Protein AF-A0AB39VFA0-F1 (afdb_monomer_lite)

Structure (mmCIF, N/CA/C/O backbone):
data_AF-A0AB39VFA0-F1
#
_entry.id   AF-A0AB39VFA0-F1
#
loop_
_atom_site.group_PDB
_atom_site.id
_atom_site.type_symbol
_atom_site.label_atom_id
_atom_site.label_alt_id
_atom_site.label_comp_id
_atom_site.label_asym_id
_atom_site.label_entity_id
_atom_site.label_seq_id
_atom_site.pdbx_PDB_ins_code
_atom_site.Cartn_x
_atom_site.Cartn_y
_atom_site.Cartn_z
_atom_site.occupancy
_atom_site.B_iso_or_equiv
_atom_site.auth_seq_id
_atom_site.auth_comp_id
_atom_site.auth_asym_id
_atom_site.auth_atom_id
_atom_site.pdbx_PDB_model_num
ATOM 1 N N . MET A 1 1 ? -11.353 32.844 -9.717 1.00 37.62 1 MET A N 1
ATOM 2 C CA . MET A 1 1 ? -10.241 32.129 -9.055 1.00 37.62 1 MET A CA 1
ATOM 3 C C . MET A 1 1 ? -10.794 31.431 -7.824 1.00 37.62 1 MET A C 1
ATOM 5 O O . MET A 1 1 ? -11.126 32.109 -6.863 1.00 37.62 1 MET A O 1
ATOM 9 N N . GLN A 1 2 ? -10.987 30.112 -7.877 1.00 32.25 2 GLN A N 1
ATOM 10 C CA . GLN A 1 2 ? -11.298 29.325 -6.681 1.00 32.25 2 GLN A CA 1
ATOM 11 C C . GLN A 1 2 ? -9.985 29.032 -5.958 1.00 32.25 2 GLN A C 1
ATOM 13 O O . GLN A 1 2 ? -9.064 28.464 -6.544 1.00 32.25 2 GLN A O 1
ATOM 18 N N . SER A 1 3 ? -9.886 29.475 -4.708 1.00 32.53 3 SER A N 1
ATOM 19 C CA . SER A 1 3 ? -8.773 29.157 -3.825 1.00 32.53 3 SER A CA 1
ATOM 20 C C . SER A 1 3 ? -8.831 27.673 -3.475 1.00 32.53 3 SER A C 1
ATOM 22 O O . SER A 1 3 ? -9.687 27.214 -2.720 1.00 32.53 3 SER A O 1
ATOM 24 N N . ILE A 1 4 ? -7.909 26.903 -4.047 1.00 29.84 4 ILE A N 1
ATOM 25 C CA . ILE A 1 4 ? -7.642 25.539 -3.602 1.00 29.84 4 ILE A CA 1
ATOM 26 C C . ILE A 1 4 ? -7.015 25.671 -2.212 1.00 29.84 4 ILE A C 1
ATOM 28 O O . ILE A 1 4 ? -5.896 26.165 -2.072 1.00 29.84 4 ILE A O 1
ATOM 32 N N . LYS A 1 5 ? -7.763 25.288 -1.173 1.00 30.77 5 LYS A N 1
ATOM 33 C CA . LYS A 1 5 ? -7.236 25.152 0.189 1.00 30.77 5 LYS A CA 1
ATOM 34 C C . LYS A 1 5 ? -6.108 24.115 0.140 1.00 30.77 5 LYS A C 1
ATOM 36 O O . LYS A 1 5 ? -6.376 22.939 -0.092 1.00 30.77 5 LYS A O 1
ATOM 41 N N . LYS A 1 6 ? -4.859 24.562 0.313 1.00 34.75 6 LYS A N 1
ATOM 42 C CA . LYS A 1 6 ? -3.715 23.676 0.559 1.00 34.75 6 LYS A CA 1
ATOM 43 C C . LYS A 1 6 ? -4.025 22.849 1.807 1.00 34.75 6 LYS A C 1
ATOM 45 O O . LYS A 1 6 ? -4.383 23.407 2.840 1.00 34.75 6 LYS A O 1
ATOM 50 N N . ILE A 1 7 ? -3.944 21.533 1.665 1.00 37.97 7 ILE A N 1
ATOM 51 C CA . ILE A 1 7 ? -3.974 20.586 2.777 1.00 37.97 7 ILE A CA 1
ATOM 52 C C . ILE A 1 7 ? -2.613 20.717 3.475 1.00 37.97 7 ILE A C 1
ATOM 54 O O . ILE A 1 7 ? -1.581 20.678 2.804 1.00 37.97 7 ILE A O 1
ATOM 58 N N . ASP A 1 8 ? -2.616 20.973 4.785 1.00 37.78 8 ASP A N 1
ATOM 59 C CA . ASP A 1 8 ? -1.400 21.019 5.606 1.00 37.78 8 ASP A CA 1
ATOM 60 C C . ASP A 1 8 ? -0.770 19.622 5.643 1.00 37.78 8 ASP A C 1
ATOM 62 O O . ASP A 1 8 ? -1.334 18.695 6.224 1.00 37.78 8 ASP A O 1
ATOM 66 N N . ASN A 1 9 ? 0.386 19.469 4.993 1.00 41.69 9 ASN A N 1
ATOM 67 C CA . ASN A 1 9 ? 1.035 18.174 4.770 1.00 41.69 9 ASN A CA 1
ATOM 68 C C . ASN A 1 9 ? 2.109 17.803 5.813 1.00 41.69 9 ASN A C 1
ATOM 70 O O . ASN A 1 9 ? 2.639 16.701 5.728 1.00 41.69 9 ASN A O 1
ATOM 74 N N . ASN A 1 10 ? 2.408 18.650 6.808 1.00 40.94 10 ASN A N 1
ATOM 75 C CA . ASN A 1 10 ? 3.465 18.387 7.798 1.00 40.94 10 ASN A CA 1
ATOM 76 C C . ASN A 1 10 ? 2.914 18.390 9.231 1.00 40.94 10 ASN A C 1
ATOM 78 O O . ASN A 1 10 ? 2.643 19.442 9.807 1.00 40.94 10 ASN A O 1
ATOM 82 N N . TYR A 1 11 ? 2.750 17.196 9.810 1.00 48.12 11 TYR A N 1
ATOM 83 C CA . TYR A 1 11 ? 2.125 16.998 11.127 1.00 48.12 11 TYR A CA 1
ATOM 84 C C . TYR A 1 11 ? 3.122 16.697 12.273 1.00 48.12 11 TYR A C 1
ATOM 86 O O . TYR A 1 11 ? 2.705 16.754 13.432 1.00 48.12 11 TYR A O 1
ATOM 94 N N . ILE A 1 12 ? 4.418 16.429 12.006 1.00 45.16 12 ILE A N 1
ATOM 95 C CA . ILE A 1 12 ? 5.410 16.151 13.081 1.00 45.16 12 ILE A CA 1
ATOM 96 C C . ILE A 1 12 ? 5.714 17.389 13.925 1.00 45.16 12 ILE A C 1
ATOM 98 O O . ILE A 1 12 ? 5.770 17.292 15.145 1.00 45.16 12 ILE A O 1
ATOM 102 N N . GLU A 1 13 ? 5.834 18.576 13.322 1.00 44.62 13 GLU A N 1
ATOM 103 C CA . GLU A 1 13 ? 6.189 19.803 14.062 1.00 44.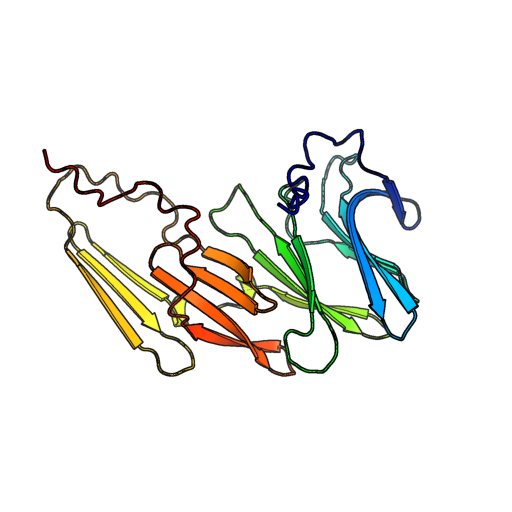62 13 GLU A CA 1
ATOM 104 C C . GLU A 1 13 ? 5.094 20.279 15.045 1.00 44.62 13 GLU A C 1
ATOM 106 O O . GLU A 1 13 ? 5.279 21.249 15.778 1.00 44.62 13 GLU A O 1
ATOM 111 N N . ASN A 1 14 ? 3.946 19.594 15.093 1.00 51.34 14 ASN A N 1
ATOM 112 C CA . ASN A 1 14 ? 2.799 19.932 15.931 1.00 51.34 14 ASN A CA 1
ATOM 113 C C . ASN A 1 14 ? 2.417 18.811 16.920 1.00 51.34 14 ASN A C 1
ATOM 115 O O . ASN A 1 14 ? 1.244 18.715 17.282 1.00 51.34 14 ASN A O 1
ATOM 119 N N . GLU A 1 15 ? 3.363 17.988 17.393 1.00 49.12 15 GLU A N 1
ATOM 120 C CA . GLU A 1 15 ? 3.126 16.918 18.391 1.00 49.12 15 GLU A CA 1
ATOM 121 C C . GLU A 1 15 ? 2.180 17.349 19.539 1.00 49.12 15 GLU A C 1
ATOM 123 O O . GLU A 1 15 ? 1.277 16.606 19.926 1.00 49.12 15 GLU A O 1
ATOM 128 N N . PHE A 1 16 ? 2.297 18.598 20.005 1.00 51.34 16 PHE A N 1
ATOM 129 C CA . PHE A 1 16 ? 1.496 19.173 21.094 1.00 51.34 16 PHE A CA 1
ATOM 130 C C . PHE A 1 16 ? 0.103 19.710 20.706 1.00 51.34 16 PHE A C 1
ATOM 132 O O . PHE A 1 16 ? -0.640 20.148 21.584 1.00 51.34 16 PHE A O 1
ATOM 139 N N . LYS A 1 17 ? -0.276 19.710 19.421 1.00 64.12 17 LYS A N 1
ATOM 140 C CA . LYS A 1 17 ? -1.583 20.208 18.934 1.00 64.12 17 LYS A CA 1
ATOM 141 C C . LYS A 1 17 ? -2.486 19.118 18.361 1.00 64.12 17 LYS A C 1
ATOM 143 O O . LYS A 1 17 ? -3.671 19.373 18.141 1.00 64.12 17 LYS A O 1
ATOM 148 N N . ASN A 1 18 ? -1.954 17.927 18.102 1.00 75.19 18 ASN A N 1
ATOM 149 C CA . ASN A 1 18 ? -2.736 16.860 17.491 1.00 75.19 18 ASN A CA 1
ATOM 150 C C . ASN A 1 18 ? -3.788 16.326 18.474 1.00 75.19 18 ASN A C 1
ATOM 152 O O . ASN A 1 18 ? -3.478 16.088 19.645 1.00 75.19 18 ASN A O 1
ATOM 156 N N . PRO A 1 19 ? -5.044 16.133 18.028 1.00 86.12 19 PRO A N 1
ATOM 157 C CA . PRO A 1 19 ? -6.084 15.615 18.895 1.00 86.12 19 PRO A CA 1
ATOM 158 C C . PRO A 1 19 ? -5.744 14.189 19.324 1.00 86.12 19 PRO A C 1
ATOM 160 O O . PRO A 1 19 ? -5.151 13.410 18.576 1.00 86.12 19 PRO A O 1
ATOM 163 N N . LYS A 1 20 ? -6.155 13.841 20.539 1.00 89.12 20 LYS A N 1
ATOM 164 C CA . LYS A 1 20 ? -5.923 12.522 21.116 1.00 89.12 20 LYS A CA 1
ATOM 165 C C . LYS A 1 20 ? -7.203 11.701 21.161 1.00 89.12 20 LYS A C 1
ATOM 167 O O . LYS A 1 20 ? -8.307 12.243 21.222 1.00 89.12 20 LYS A O 1
ATOM 172 N N . ILE A 1 21 ? -7.051 10.384 21.156 1.00 91.94 21 ILE A N 1
ATOM 173 C CA . ILE A 1 21 ? -8.150 9.432 21.303 1.00 91.94 21 ILE A CA 1
ATOM 174 C C . ILE A 1 21 ? -7.769 8.329 22.281 1.00 91.94 21 ILE A C 1
ATOM 176 O O . ILE A 1 21 ? -6.648 7.826 22.266 1.00 91.94 21 ILE A O 1
ATOM 180 N N . LYS A 1 22 ? -8.723 7.929 23.124 1.00 93.56 22 LYS A N 1
ATOM 181 C CA . LYS A 1 22 ? -8.588 6.733 23.956 1.00 93.56 22 LYS A CA 1
ATOM 182 C C . LYS A 1 22 ? -9.114 5.523 23.198 1.00 93.56 22 LYS A C 1
ATOM 184 O O . LYS A 1 22 ? -10.268 5.522 22.774 1.00 93.56 22 LYS A O 1
ATOM 189 N N . VAL A 1 23 ? -8.277 4.499 23.076 1.00 93.00 23 VAL A N 1
ATOM 190 C CA . VAL A 1 23 ? -8.655 3.175 22.575 1.00 93.00 23 VAL A CA 1
ATOM 191 C C . VAL A 1 23 ? -8.386 2.185 23.705 1.00 93.00 23 VAL A C 1
ATOM 193 O O . VAL A 1 23 ? -7.245 1.951 24.107 1.00 93.00 23 VAL A O 1
ATOM 196 N N . GLY A 1 24 ? -9.461 1.669 24.304 1.00 89.44 24 GLY A N 1
ATOM 197 C CA . GLY A 1 24 ? -9.377 0.923 25.558 1.00 89.44 24 GLY A CA 1
ATOM 198 C C . GLY A 1 24 ? -8.804 1.783 26.692 1.00 89.44 24 GLY A C 1
ATOM 199 O O . GLY A 1 24 ? -9.342 2.840 27.015 1.00 89.44 24 GLY A O 1
ATOM 200 N N . LYS A 1 25 ? -7.712 1.319 27.310 1.00 90.69 25 LYS A N 1
ATOM 201 C CA . LYS A 1 25 ? -7.038 2.016 28.423 1.00 90.69 25 LYS A CA 1
ATOM 202 C C . LYS A 1 25 ? -5.905 2.943 27.976 1.00 90.69 25 LYS A C 1
ATOM 204 O O . LYS A 1 25 ? -5.360 3.656 28.814 1.00 90.69 25 LYS A O 1
ATOM 209 N N . LYS A 1 26 ? -5.536 2.915 26.694 1.00 92.44 26 LYS A N 1
ATOM 210 C CA . LYS A 1 26 ? -4.387 3.648 26.163 1.00 92.44 26 LYS A CA 1
ATOM 211 C C . LYS A 1 26 ? -4.847 4.860 25.359 1.00 92.44 26 LYS A C 1
ATOM 213 O O . LYS A 1 26 ? -5.892 4.832 24.709 1.00 92.44 26 LYS A O 1
ATOM 218 N N . GLU A 1 27 ? -4.079 5.935 25.454 1.00 92.38 27 GLU A N 1
ATOM 219 C CA . GLU A 1 27 ? -4.285 7.161 24.692 1.00 92.38 27 GLU A CA 1
ATOM 220 C C . GLU A 1 27 ? -3.322 7.187 23.505 1.00 92.38 27 GLU A C 1
ATOM 222 O O . GLU A 1 27 ? -2.163 6.796 23.627 1.00 92.38 27 GLU A O 1
ATOM 227 N N . TYR A 1 28 ? -3.820 7.628 22.356 1.00 90.38 28 TYR A N 1
ATOM 228 C CA . TYR A 1 28 ? -3.070 7.716 21.114 1.00 90.38 28 TYR A CA 1
ATOM 229 C C . TYR A 1 28 ? -3.237 9.103 20.506 1.00 90.38 28 TYR A C 1
ATOM 231 O O . TYR A 1 28 ? -4.301 9.719 20.613 1.00 90.38 28 TYR A O 1
ATOM 239 N N . THR A 1 29 ? -2.207 9.562 19.808 1.00 88.38 29 THR A N 1
ATOM 240 C CA . THR A 1 29 ? -2.266 10.762 18.977 1.00 88.38 29 THR A CA 1
ATOM 241 C C . THR A 1 29 ? -2.914 10.415 17.642 1.00 88.38 29 THR A C 1
ATOM 243 O O . THR A 1 29 ? -2.516 9.451 16.988 1.00 88.38 29 THR A O 1
ATOM 246 N N . ILE A 1 30 ? -3.914 11.192 17.225 1.00 87.50 30 ILE A N 1
ATOM 247 C CA . ILE A 1 30 ? -4.530 11.056 15.905 1.00 87.50 30 ILE A CA 1
ATOM 248 C C . ILE A 1 30 ? -3.627 11.747 14.883 1.00 87.50 30 ILE A C 1
ATOM 250 O O . ILE A 1 30 ? -3.482 12.968 14.914 1.00 87.50 30 ILE A O 1
ATOM 254 N N . LEU A 1 31 ? -3.055 10.967 13.968 1.00 82.00 31 LEU A N 1
ATOM 255 C CA . LEU A 1 31 ? -2.273 11.476 12.841 1.00 82.00 31 LEU A CA 1
ATOM 256 C C . LEU A 1 31 ? -3.187 11.870 11.681 1.00 82.00 31 LEU A C 1
ATOM 258 O O . LEU A 1 31 ? -3.027 12.934 11.095 1.00 82.00 31 LEU A O 1
ATOM 262 N N . GLN A 1 32 ? -4.176 11.026 11.372 1.00 84.06 32 GLN A N 1
ATOM 263 C CA . GLN A 1 32 ? -5.190 11.297 10.353 1.00 84.06 32 GLN A CA 1
ATOM 264 C C . GLN A 1 32 ? -6.539 10.686 10.723 1.00 84.06 32 GLN A C 1
ATOM 266 O O . GLN A 1 32 ? -6.619 9.704 11.462 1.00 84.06 32 GLN A O 1
ATOM 271 N N . LYS A 1 33 ? -7.608 11.265 10.168 1.00 86.69 33 LYS A N 1
ATOM 272 C CA . LYS A 1 33 ? -8.987 10.793 10.306 1.00 86.69 33 LYS A CA 1
ATOM 273 C C . LYS A 1 33 ? -9.695 10.873 8.954 1.00 86.69 33 LYS A C 1
ATOM 275 O O . LYS A 1 33 ? -9.748 11.941 8.347 1.00 86.69 33 LYS A O 1
ATOM 280 N N . ARG A 1 34 ? -10.313 9.774 8.532 1.00 85.75 34 ARG A N 1
ATOM 281 C CA . ARG A 1 34 ? -11.212 9.700 7.375 1.00 85.75 34 ARG A CA 1
ATOM 282 C C . ARG A 1 34 ? -12.606 9.287 7.835 1.00 85.75 34 ARG A C 1
ATOM 284 O O . ARG A 1 34 ? -12.759 8.349 8.613 1.00 85.75 34 ARG A O 1
ATOM 291 N N . GLU A 1 35 ? -13.618 10.012 7.374 1.00 86.75 35 GLU A N 1
ATOM 292 C CA . GLU A 1 35 ? -15.019 9.599 7.490 1.00 86.75 35 GLU A CA 1
ATOM 293 C C . GLU A 1 35 ? -15.378 8.794 6.245 1.00 86.75 35 GLU A C 1
ATOM 295 O O . GLU A 1 35 ? -15.145 9.255 5.129 1.00 86.75 35 GLU A O 1
ATOM 300 N N . VAL A 1 36 ? -15.941 7.605 6.438 1.00 81.75 36 VAL A N 1
ATOM 301 C CA . VAL A 1 36 ? -16.413 6.754 5.347 1.00 81.75 36 VAL A CA 1
ATOM 302 C C . VAL A 1 36 ? -17.858 6.351 5.607 1.00 81.75 36 VAL A C 1
ATOM 304 O O . VAL A 1 36 ? -18.245 6.061 6.740 1.00 81.75 36 VAL A O 1
ATOM 307 N N . ASN A 1 37 ? -18.668 6.347 4.553 1.00 78.38 37 ASN A N 1
ATOM 308 C CA . ASN A 1 37 ? -20.047 5.879 4.622 1.00 78.38 37 ASN A CA 1
ATOM 309 C C . ASN A 1 37 ? -20.069 4.404 4.229 1.00 78.38 37 ASN A C 1
ATOM 311 O O . ASN A 1 37 ? -19.865 4.069 3.065 1.00 78.38 37 ASN A O 1
ATOM 315 N N . LEU A 1 38 ? -20.311 3.533 5.204 1.00 74.38 38 LEU A N 1
ATOM 316 C CA . LEU A 1 38 ? -20.416 2.090 5.009 1.00 74.38 38 LEU A CA 1
ATOM 317 C C . LEU A 1 38 ? -21.799 1.640 5.469 1.00 74.38 38 LEU A C 1
ATOM 319 O O . LEU A 1 38 ? -22.180 1.889 6.612 1.00 74.38 38 LEU A O 1
ATOM 323 N N . ASN A 1 39 ? -22.560 0.994 4.581 1.00 72.31 39 ASN A N 1
ATOM 324 C CA . ASN A 1 39 ? -23.919 0.510 4.859 1.00 72.31 39 ASN A CA 1
ATOM 325 C C . ASN A 1 39 ? -24.847 1.594 5.449 1.00 72.31 39 ASN A C 1
ATOM 327 O O . ASN A 1 39 ? -25.541 1.354 6.432 1.00 72.31 39 ASN A O 1
ATOM 331 N N . ASN A 1 40 ? -24.825 2.806 4.881 1.00 72.00 40 ASN A N 1
ATOM 332 C CA . ASN A 1 40 ? -25.570 3.985 5.358 1.00 72.00 40 ASN A CA 1
ATOM 333 C C . ASN A 1 40 ? -25.225 4.459 6.783 1.00 72.00 40 ASN A C 1
ATOM 335 O O . ASN A 1 40 ? -25.905 5.333 7.316 1.00 72.00 40 ASN A O 1
ATOM 339 N N . ASN A 1 41 ? -24.143 3.950 7.376 1.00 77.50 41 ASN A N 1
ATOM 340 C CA . ASN A 1 41 ? -23.629 4.390 8.665 1.00 77.50 41 ASN A CA 1
ATOM 341 C C . ASN A 1 41 ? -22.278 5.085 8.495 1.00 77.50 41 ASN A C 1
ATOM 343 O O . ASN A 1 41 ? -21.402 4.626 7.757 1.00 77.50 41 ASN A O 1
ATOM 347 N N . LYS A 1 42 ? -22.086 6.185 9.228 1.00 83.19 42 LYS A N 1
ATOM 348 C CA . LYS A 1 42 ? -20.786 6.851 9.309 1.00 83.19 42 LYS A CA 1
ATOM 349 C C . LYS A 1 42 ? -19.828 5.988 10.118 1.00 83.19 42 LYS A C 1
ATOM 351 O O . LYS A 1 42 ? -20.094 5.675 11.279 1.00 83.19 42 LYS A O 1
ATOM 356 N N . LYS A 1 43 ? -18.711 5.624 9.505 1.00 85.25 43 LYS A N 1
ATOM 357 C CA . LYS A 1 43 ? -17.585 4.939 10.138 1.00 85.25 43 LYS A CA 1
ATOM 358 C C . LYS A 1 43 ? -16.365 5.846 10.061 1.00 85.25 43 LYS A C 1
ATOM 360 O O . LYS A 1 43 ? -16.262 6.696 9.173 1.00 85.25 43 LYS A O 1
ATOM 365 N N . TYR A 1 44 ? -15.448 5.680 11.004 1.00 87.81 44 TYR A N 1
ATOM 366 C CA . TYR A 1 44 ? -14.231 6.479 11.043 1.00 87.81 44 TYR A CA 1
ATOM 367 C C . TYR A 1 44 ? -13.008 5.580 10.990 1.00 87.81 44 TYR A C 1
ATOM 369 O O . TYR A 1 44 ? -12.870 4.657 11.790 1.00 87.81 44 TYR A O 1
ATOM 377 N N . ILE A 1 45 ? -12.119 5.888 10.056 1.00 89.69 45 ILE A N 1
ATOM 378 C CA . ILE A 1 45 ? -10.799 5.283 9.952 1.00 89.69 45 ILE A CA 1
ATOM 379 C C . ILE A 1 45 ? -9.793 6.308 10.451 1.00 89.69 45 ILE A C 1
ATOM 381 O O . ILE A 1 45 ? -9.857 7.486 10.090 1.00 89.69 45 ILE A O 1
ATOM 385 N N . TYR A 1 46 ? -8.867 5.858 11.279 1.00 88.94 46 TYR A N 1
ATOM 386 C CA . TYR A 1 46 ? -7.821 6.678 11.850 1.00 88.94 46 TYR A CA 1
ATOM 387 C C . TYR A 1 46 ? -6.469 6.047 11.582 1.00 88.94 46 TYR A C 1
ATOM 389 O O . TYR A 1 46 ? -6.308 4.830 11.681 1.00 88.94 46 TYR A O 1
ATOM 397 N N . LEU A 1 47 ? -5.489 6.908 11.344 1.00 88.00 47 LEU A N 1
ATOM 398 C CA . LEU A 1 47 ? -4.107 6.574 11.627 1.00 88.00 47 LEU A CA 1
ATOM 399 C C . LEU A 1 47 ? -3.731 7.192 12.956 1.00 88.00 47 LEU A C 1
ATOM 401 O O . LEU A 1 47 ? -3.914 8.392 13.175 1.00 88.00 47 LEU A O 1
ATOM 405 N N . LEU A 1 48 ? -3.241 6.343 13.844 1.00 88.38 48 LEU A N 1
ATOM 406 C CA . LEU A 1 48 ? -2.866 6.690 15.199 1.00 88.38 48 LEU A CA 1
ATOM 407 C C . LEU A 1 48 ? -1.380 6.450 15.408 1.00 88.38 48 LEU A C 1
ATOM 409 O O . LEU A 1 48 ? -0.780 5.604 14.749 1.00 88.38 48 LEU A O 1
ATOM 413 N N . SER A 1 49 ? -0.811 7.132 16.392 1.00 85.62 49 SER A N 1
ATOM 414 C CA . SER A 1 49 ? 0.511 6.810 16.909 1.00 85.62 49 SER A CA 1
ATOM 415 C C . SER A 1 49 ? 0.566 6.967 18.423 1.00 85.62 49 SER A C 1
ATOM 417 O O . SER A 1 49 ? -0.127 7.803 19.004 1.00 85.62 49 SER A O 1
ATOM 419 N N . ASN A 1 50 ?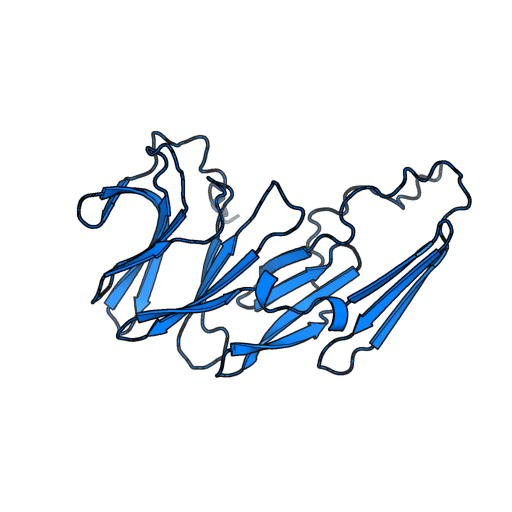 1.385 6.149 19.077 1.00 85.88 50 ASN A N 1
ATOM 420 C CA . ASN A 1 50 ? 1.717 6.268 20.496 1.00 85.88 50 ASN A CA 1
ATOM 421 C C . ASN A 1 50 ? 2.965 7.146 20.690 1.00 85.88 50 ASN A C 1
ATOM 423 O O . ASN A 1 50 ? 3.935 6.708 21.296 1.00 85.88 50 ASN A O 1
ATOM 427 N N . LEU A 1 51 ? 2.938 8.376 20.165 1.00 79.56 51 LEU A N 1
ATOM 428 C CA . LEU A 1 51 ? 4.070 9.319 20.209 1.00 79.56 51 LEU A CA 1
ATOM 429 C C . LEU A 1 51 ? 4.640 9.536 21.619 1.00 79.56 51 LEU A C 1
ATOM 431 O O . LEU A 1 51 ? 5.827 9.769 21.769 1.00 79.56 51 LEU A O 1
ATOM 435 N N . SER A 1 52 ? 3.795 9.440 22.649 1.00 75.75 52 SER A N 1
ATOM 436 C CA . SER A 1 52 ? 4.190 9.646 24.047 1.00 75.75 52 SER A CA 1
ATOM 437 C C . SER A 1 52 ? 4.894 8.445 24.700 1.00 75.75 52 SER A C 1
ATOM 439 O O . SER A 1 52 ? 5.237 8.533 25.877 1.00 75.75 52 SER A O 1
ATOM 441 N N . ASP A 1 53 ? 5.084 7.334 23.985 1.00 79.06 53 ASP A N 1
ATOM 442 C CA . ASP A 1 53 ? 5.764 6.139 24.494 1.00 79.06 53 ASP A CA 1
ATOM 443 C C . ASP A 1 53 ? 7.222 6.070 24.010 1.00 79.06 53 ASP A C 1
ATOM 445 O O . ASP A 1 53 ? 7.550 6.567 22.938 1.00 79.06 53 ASP A O 1
ATOM 449 N N . GLU A 1 54 ? 8.082 5.343 24.736 1.00 77.94 54 GLU A N 1
ATOM 450 C CA . GLU A 1 54 ? 9.486 5.115 24.341 1.00 77.94 54 GLU A CA 1
ATOM 451 C C . GLU A 1 54 ? 9.622 4.393 22.989 1.00 77.94 54 GLU A C 1
ATOM 453 O O . GLU A 1 54 ? 10.491 4.718 22.184 1.00 77.94 54 GLU A O 1
ATOM 458 N N . ASN A 1 55 ? 8.742 3.422 22.724 1.00 80.50 55 ASN A N 1
ATOM 459 C CA . ASN A 1 55 ? 8.710 2.667 21.474 1.00 80.50 55 ASN A CA 1
ATOM 460 C C . ASN A 1 55 ? 7.548 3.150 20.612 1.00 80.50 55 ASN A C 1
ATOM 462 O O . ASN A 1 55 ? 6.424 2.637 20.710 1.00 80.50 55 ASN A O 1
ATOM 466 N N . ILE A 1 56 ? 7.824 4.144 19.772 1.00 79.94 56 ILE A N 1
ATOM 467 C CA . ILE A 1 56 ? 6.798 4.757 18.942 1.00 79.94 56 ILE A CA 1
ATOM 468 C C . ILE A 1 56 ? 6.436 3.856 17.755 1.00 79.94 56 ILE A C 1
ATOM 470 O O . ILE A 1 56 ? 7.278 3.314 17.040 1.00 79.94 56 ILE A O 1
ATOM 474 N N . LYS A 1 57 ? 5.136 3.701 17.538 1.00 82.50 57 LYS A N 1
ATOM 475 C CA . LYS A 1 57 ? 4.518 2.885 16.502 1.00 82.50 57 LYS A CA 1
ATOM 476 C C . LYS A 1 57 ? 3.344 3.620 15.867 1.00 82.50 57 LYS A C 1
ATOM 478 O O . LYS A 1 57 ? 2.788 4.561 16.444 1.00 82.50 57 LYS A O 1
ATOM 483 N N . SER A 1 58 ? 2.951 3.140 14.696 1.00 85.19 58 SER A N 1
ATOM 484 C CA . SER A 1 58 ? 1.767 3.593 13.970 1.00 85.19 58 SER A CA 1
ATOM 485 C C . SER A 1 58 ? 0.701 2.505 13.985 1.00 85.19 58 SER A C 1
ATOM 487 O O . SER A 1 58 ? 1.011 1.314 13.993 1.00 85.19 58 SER A O 1
ATOM 489 N N . TYR A 1 59 ? -0.565 2.909 13.987 1.00 88.88 59 TYR A N 1
ATOM 490 C CA . TYR A 1 59 ? -1.696 1.989 14.030 1.00 88.88 59 TYR A CA 1
ATOM 491 C C . TYR A 1 59 ? -2.799 2.433 13.078 1.00 88.88 59 TYR A C 1
ATOM 493 O O . TYR A 1 59 ? -3.137 3.616 13.015 1.00 88.88 59 TYR A O 1
ATOM 501 N N . LEU A 1 60 ? -3.422 1.468 12.411 1.00 90.75 60 LEU A N 1
ATOM 502 C CA . LEU A 1 60 ? -4.720 1.634 11.776 1.00 90.75 60 LEU A CA 1
ATOM 503 C C . LEU A 1 60 ? -5.803 1.359 12.822 1.00 90.75 60 LEU A C 1
ATOM 505 O O . LEU A 1 60 ? -5.896 0.250 13.349 1.00 90.75 60 LEU A O 1
ATOM 509 N N . TYR A 1 61 ? -6.632 2.357 13.110 1.00 92.06 61 TYR A N 1
ATOM 510 C CA . TYR A 1 61 ? -7.795 2.195 13.976 1.00 92.06 61 TYR A CA 1
ATOM 511 C C . TYR A 1 61 ? -9.079 2.407 13.182 1.00 92.06 61 TYR A C 1
ATOM 513 O O . TYR A 1 61 ? -9.313 3.475 12.620 1.00 92.06 61 TYR A O 1
ATOM 521 N N . TYR A 1 62 ? -9.926 1.387 13.149 1.00 90.88 62 TYR A N 1
ATOM 522 C CA . TYR A 1 62 ? -11.265 1.470 12.586 1.00 90.88 62 TYR A CA 1
ATOM 523 C C . TYR A 1 62 ? -12.277 1.493 13.713 1.00 90.88 62 TYR A C 1
ATOM 525 O O . TYR A 1 62 ? -12.367 0.550 14.500 1.00 90.88 62 TYR A O 1
ATOM 533 N N . LYS A 1 63 ? -13.054 2.570 13.751 1.00 88.06 63 LYS A N 1
ATOM 534 C CA . LYS A 1 63 ? -14.153 2.750 14.685 1.00 88.06 63 LYS A CA 1
ATOM 535 C C . LYS A 1 63 ? -15.466 2.469 13.969 1.00 88.06 63 LYS A C 1
ATOM 537 O O . LYS A 1 63 ? -15.934 3.295 13.174 1.00 88.06 63 LYS A O 1
ATOM 542 N N . GLY A 1 64 ? -16.044 1.302 14.240 1.00 82.06 64 GLY A N 1
ATOM 543 C CA . GLY A 1 64 ? -17.251 0.829 13.572 1.00 82.06 64 GLY A CA 1
ATOM 544 C C . GLY A 1 64 ? -18.197 0.059 14.479 1.00 82.06 64 GLY A C 1
ATOM 545 O O . GLY A 1 64 ? -18.365 0.428 15.631 1.00 82.06 64 GLY A O 1
ATOM 546 N N . ASP A 1 65 ? -18.894 -0.953 13.942 1.00 80.38 65 ASP A N 1
ATOM 547 C CA . ASP A 1 65 ? -19.777 -1.798 14.780 1.00 80.38 65 ASP A CA 1
ATOM 548 C C . ASP A 1 65 ? -18.957 -2.632 15.770 1.00 80.38 65 ASP A C 1
ATOM 550 O O . ASP A 1 65 ? -19.366 -2.870 16.904 1.00 80.38 65 ASP A O 1
ATOM 554 N N . LYS A 1 66 ? -17.761 -3.024 15.330 1.00 85.62 66 LYS A N 1
ATOM 555 C CA . LYS A 1 66 ? -16.656 -3.468 16.166 1.00 85.62 66 LYS A CA 1
ATOM 556 C C . LYS A 1 66 ? -15.468 -2.556 15.901 1.00 85.62 66 LYS A C 1
ATOM 558 O O . LYS A 1 66 ? -15.248 -2.118 14.768 1.00 85.62 66 LYS A O 1
ATOM 563 N N . ASP A 1 67 ? -14.722 -2.293 16.960 1.00 89.44 67 ASP A N 1
ATOM 564 C CA . ASP A 1 67 ? -13.503 -1.506 16.908 1.00 89.44 67 ASP A CA 1
ATOM 565 C C . ASP A 1 67 ? -12.310 -2.421 16.626 1.00 89.44 67 ASP A C 1
ATOM 567 O O . ASP A 1 67 ? -12.147 -3.454 17.278 1.00 89.44 67 ASP A O 1
ATOM 571 N N . TYR A 1 68 ? -11.458 -2.022 15.684 1.00 91.75 68 TYR A N 1
ATOM 572 C CA . TYR A 1 68 ? -10.230 -2.746 15.350 1.00 91.7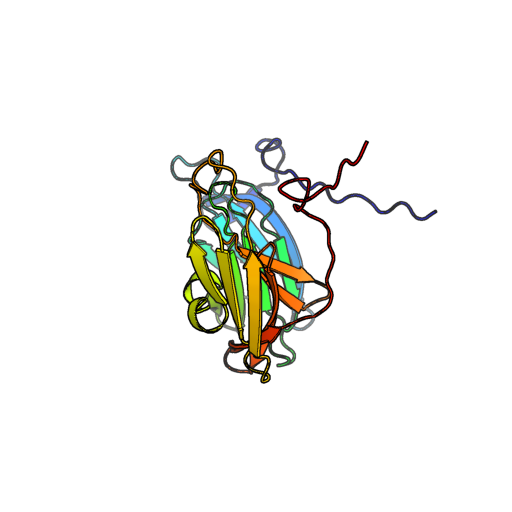5 68 TYR A CA 1
ATOM 573 C C . TYR A 1 68 ? -9.036 -1.816 15.459 1.00 91.75 68 TYR A C 1
ATOM 575 O O . TYR A 1 68 ? -9.057 -0.721 14.904 1.00 91.75 68 TYR A O 1
ATOM 583 N N . LEU A 1 69 ? -7.990 -2.275 16.142 1.00 92.94 69 LEU A N 1
ATOM 584 C CA . LEU A 1 69 ? -6.707 -1.594 16.245 1.00 92.94 69 LEU A CA 1
ATOM 585 C C . LEU A 1 69 ? -5.621 -2.531 15.720 1.00 92.94 69 LEU A C 1
ATOM 587 O O . LEU A 1 69 ? -5.382 -3.588 16.301 1.00 92.94 69 LEU A O 1
ATOM 591 N N . ILE A 1 70 ? -4.988 -2.143 14.619 1.00 91.25 70 ILE A N 1
ATOM 592 C CA . ILE A 1 70 ? -3.967 -2.930 13.929 1.00 91.25 70 ILE A CA 1
ATOM 593 C C . ILE A 1 70 ? -2.661 -2.146 13.979 1.00 91.25 70 ILE A C 1
ATOM 595 O O . ILE A 1 70 ? -2.605 -1.009 13.518 1.00 91.25 70 ILE A O 1
ATOM 599 N N . GLU A 1 71 ? -1.620 -2.746 14.549 1.00 89.06 71 GLU A N 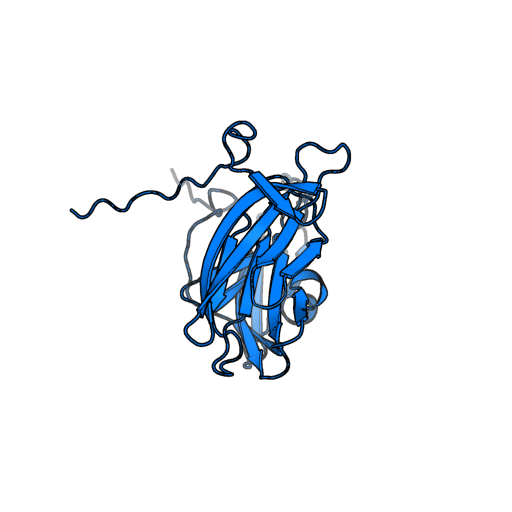1
ATOM 600 C CA . GLU A 1 71 ? -0.262 -2.204 14.489 1.00 89.06 71 GLU A CA 1
ATOM 601 C C . GLU A 1 71 ? 0.266 -2.286 13.051 1.00 89.06 71 GLU A C 1
ATOM 603 O O . GLU A 1 71 ? 0.110 -3.309 12.383 1.00 89.06 71 GLU A O 1
ATOM 608 N N . LEU A 1 72 ? 0.863 -1.200 12.565 1.00 84.38 72 LEU A N 1
ATOM 609 C CA . LEU A 1 72 ? 1.505 -1.155 11.256 1.00 84.38 72 LEU A CA 1
ATOM 610 C C . LEU A 1 72 ? 2.991 -1.487 11.416 1.00 84.38 72 LEU A C 1
ATOM 612 O O . LEU A 1 72 ? 3.649 -0.975 12.315 1.00 84.38 72 LEU A O 1
ATOM 616 N N . GLU A 1 73 ? 3.513 -2.332 10.525 1.00 72.81 73 GLU A N 1
ATOM 617 C CA . GLU A 1 73 ? 4.865 -2.918 10.605 1.00 72.81 73 GLU A CA 1
ATOM 618 C C . GLU A 1 73 ? 6.014 -1.909 10.446 1.00 72.81 73 GLU A C 1
ATOM 620 O O . GLU A 1 73 ? 7.174 -2.269 10.621 1.00 72.81 73 GLU A O 1
ATOM 625 N N . ILE A 1 74 ? 5.726 -0.657 10.084 1.00 62.75 74 ILE A N 1
ATOM 626 C CA . ILE A 1 74 ? 6.751 0.327 9.745 1.00 62.75 74 ILE A CA 1
ATOM 627 C C . ILE A 1 74 ? 6.577 1.565 10.625 1.00 62.75 74 ILE A C 1
ATOM 629 O O . ILE A 1 74 ? 5.481 2.104 10.785 1.00 62.75 74 ILE A O 1
ATOM 633 N N . HIS A 1 75 ? 7.697 1.989 11.208 1.00 59.19 75 HIS A N 1
ATOM 634 C CA . HIS A 1 75 ? 7.799 3.028 12.222 1.00 59.19 75 HIS A CA 1
ATOM 635 C C . HIS A 1 75 ? 8.363 4.300 11.602 1.00 59.19 75 HIS A C 1
ATOM 637 O O . HIS A 1 75 ? 9.565 4.538 11.643 1.00 59.19 75 HIS A O 1
ATOM 643 N N . THR A 1 76 ? 7.504 5.132 11.030 1.00 52.62 76 THR A N 1
ATOM 644 C CA . THR A 1 76 ? 7.918 6.477 10.611 1.00 52.62 76 THR A CA 1
ATOM 645 C C . THR A 1 76 ? 6.944 7.492 11.158 1.00 52.62 76 THR A C 1
ATOM 647 O O . THR A 1 76 ? 5.949 7.876 10.552 1.00 52.62 76 THR A O 1
ATOM 650 N N . VAL A 1 77 ? 7.229 7.904 12.385 1.00 49.84 77 VAL A N 1
ATOM 651 C CA . VAL A 1 77 ? 6.655 9.117 12.955 1.00 49.84 77 VAL A CA 1
ATOM 652 C C . VAL A 1 77 ? 7.035 10.302 12.062 1.00 49.84 77 VAL A C 1
ATOM 654 O O . VAL A 1 77 ? 8.082 10.304 11.429 1.00 49.84 77 VAL A O 1
ATOM 657 N N . GLY A 1 78 ? 6.132 11.268 11.966 1.00 48.12 78 GLY A N 1
ATOM 658 C CA . GLY A 1 78 ? 5.284 11.390 10.788 1.00 48.12 78 GLY A CA 1
ATOM 659 C C . GLY A 1 78 ? 5.779 12.039 9.498 1.00 48.12 78 GLY A C 1
ATOM 660 O O . GLY A 1 78 ? 5.566 13.225 9.258 1.00 48.12 78 GLY A O 1
ATOM 661 N N . ASN A 1 79 ? 6.087 11.196 8.531 1.00 53.72 79 ASN A N 1
ATOM 662 C CA . ASN A 1 79 ? 5.762 11.552 7.154 1.00 53.72 79 ASN A CA 1
ATOM 663 C C . ASN A 1 79 ? 4.292 11.245 6.858 1.00 53.72 79 ASN A C 1
ATOM 665 O O . ASN A 1 79 ? 3.681 10.441 7.575 1.00 53.72 79 ASN A O 1
ATOM 669 N N . PRO A 1 80 ? 3.661 11.927 5.883 1.00 52.62 80 PRO A N 1
ATOM 670 C CA . PRO A 1 80 ? 2.237 11.771 5.661 1.00 52.62 80 PRO A CA 1
ATOM 671 C C . PRO A 1 80 ? 1.964 10.354 5.162 1.00 52.62 80 PRO A C 1
ATOM 673 O O . PRO A 1 80 ? 2.127 10.047 3.986 1.00 52.62 80 PRO A O 1
ATOM 676 N N . TYR A 1 81 ? 1.507 9.488 6.063 1.00 62.34 81 TYR A N 1
ATOM 677 C CA . TYR A 1 81 ? 0.770 8.313 5.648 1.00 62.34 81 TYR A CA 1
ATOM 678 C C . TYR A 1 81 ? -0.506 8.807 4.990 1.00 62.34 81 TYR A C 1
ATOM 680 O O . TYR A 1 81 ? -1.328 9.393 5.684 1.00 62.34 81 TYR A O 1
ATOM 688 N N . ASN A 1 82 ? -0.706 8.629 3.693 1.00 76.12 82 ASN A N 1
ATOM 689 C CA . ASN A 1 82 ? -2.002 8.971 3.122 1.00 76.12 82 ASN A CA 1
ATOM 690 C C . ASN A 1 82 ? -2.950 7.784 3.311 1.00 76.12 82 ASN A C 1
ATOM 692 O O . ASN A 1 82 ? -2.615 6.652 2.959 1.00 76.12 82 ASN A O 1
ATOM 696 N N . ILE A 1 83 ? -4.118 8.047 3.901 1.00 82.88 83 ILE A N 1
ATOM 697 C CA . ILE A 1 83 ? -5.225 7.091 3.911 1.00 82.88 83 ILE A CA 1
ATOM 698 C C . ILE A 1 83 ? -6.169 7.455 2.780 1.00 82.88 83 ILE A C 1
ATOM 700 O O . ILE A 1 83 ? -6.782 8.533 2.803 1.00 82.88 83 ILE A O 1
ATOM 704 N N . ASP A 1 84 ? -6.368 6.505 1.880 1.00 87.19 84 ASP A N 1
ATOM 705 C CA . ASP A 1 84 ? -7.389 6.556 0.846 1.00 87.19 84 ASP A CA 1
ATOM 706 C C . ASP A 1 84 ? -8.376 5.399 0.976 1.00 87.19 84 ASP A C 1
ATOM 708 O O . ASP A 1 84 ? -8.160 4.425 1.704 1.00 87.19 84 ASP A O 1
ATOM 712 N N . PHE A 1 85 ? -9.518 5.561 0.309 1.00 88.31 85 PHE A N 1
ATOM 713 C CA . PHE A 1 85 ? -10.642 4.648 0.431 1.00 88.31 85 PHE A CA 1
ATOM 714 C C . PHE A 1 85 ? -11.395 4.514 -0.892 1.00 88.31 85 PHE A C 1
ATOM 716 O O . PHE A 1 85 ? -12.172 5.398 -1.260 1.00 88.31 85 PHE A O 1
ATOM 723 N N . PHE A 1 86 ? -11.160 3.419 -1.612 1.00 90.75 86 PHE A N 1
ATOM 724 C CA . PHE A 1 86 ? -11.846 3.103 -2.866 1.00 90.75 86 PHE A CA 1
ATOM 725 C C . PHE A 1 86 ? -11.795 1.603 -3.157 1.00 90.75 86 PHE A C 1
ATOM 727 O O . PHE A 1 86 ? -10.977 0.885 -2.591 1.00 90.75 86 PHE A O 1
ATOM 734 N N . ASP A 1 87 ? -12.696 1.152 -4.023 1.00 93.00 87 ASP A N 1
ATOM 735 C CA . ASP A 1 87 ? -12.786 -0.227 -4.501 1.00 93.00 87 ASP A CA 1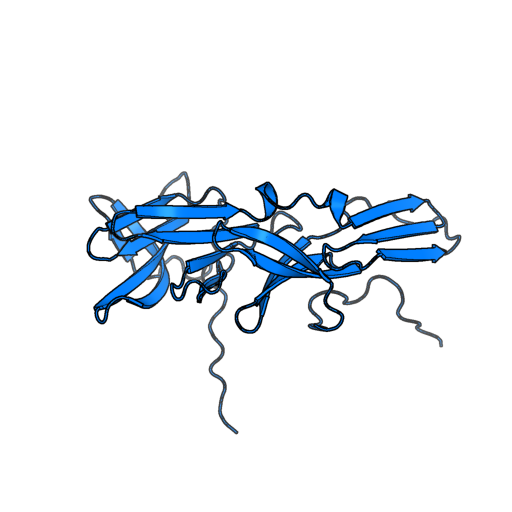
ATOM 736 C C . ASP A 1 87 ? -11.638 -0.532 -5.471 1.00 93.00 87 ASP A C 1
ATOM 738 O O . ASP A 1 87 ? -11.622 -0.052 -6.609 1.00 93.00 87 ASP A O 1
ATOM 742 N N . VAL A 1 88 ? -10.640 -1.286 -5.002 1.00 94.88 88 VAL A N 1
ATOM 743 C CA . VAL A 1 88 ? -9.412 -1.559 -5.769 1.00 94.88 88 VAL A CA 1
ATOM 744 C C . VAL A 1 88 ? -9.559 -2.759 -6.704 1.00 94.88 88 VAL A C 1
ATOM 746 O O . VAL A 1 88 ? -8.831 -2.857 -7.694 1.00 94.88 88 VAL A O 1
ATOM 749 N N . ASN A 1 89 ? -10.474 -3.686 -6.399 1.00 94.31 89 ASN A N 1
ATOM 750 C CA . ASN A 1 89 ? -10.660 -4.945 -7.129 1.00 94.31 89 ASN A CA 1
ATOM 751 C C . ASN A 1 89 ? -12.001 -5.009 -7.898 1.00 94.31 89 ASN A C 1
ATOM 753 O O . ASN A 1 89 ? -12.369 -6.049 -8.466 1.00 94.31 89 ASN A O 1
ATOM 757 N N . ASN A 1 90 ? -12.727 -3.892 -7.949 1.00 92.88 90 ASN A N 1
ATOM 758 C CA . ASN A 1 90 ? -14.042 -3.690 -8.557 1.00 92.88 90 ASN A CA 1
ATOM 759 C C . ASN A 1 90 ? -15.162 -4.570 -7.963 1.00 92.88 90 ASN A C 1
ATOM 761 O O . ASN A 1 90 ? -16.061 -4.989 -8.704 1.00 92.88 90 ASN A O 1
ATOM 765 N N . ASP A 1 91 ? -15.054 -5.035 -6.709 1.00 92.69 91 ASP A N 1
ATOM 766 C CA . ASP A 1 91 ? -16.044 -5.917 -6.053 1.00 92.69 91 ASP A CA 1
ATOM 767 C C . ASP A 1 91 ? -17.244 -5.175 -5.431 1.00 92.69 91 ASP A C 1
ATOM 769 O O . ASP A 1 91 ? -18.128 -5.797 -4.833 1.00 92.69 91 ASP A O 1
ATOM 773 N N . ASN A 1 92 ? -17.336 -3.870 -5.699 1.00 89.88 92 ASN A N 1
ATOM 774 C CA . ASN A 1 92 ? -18.276 -2.898 -5.150 1.00 89.88 92 ASN A CA 1
ATOM 775 C C . ASN A 1 92 ? -18.112 -2.668 -3.643 1.00 89.88 92 ASN A C 1
ATOM 777 O O . ASN A 1 92 ? -19.052 -2.214 -2.981 1.00 89.88 92 ASN A O 1
ATOM 781 N N . ARG A 1 93 ? -16.941 -2.977 -3.081 1.00 88.94 93 ARG A N 1
ATOM 782 C CA . ARG A 1 93 ? -16.582 -2.652 -1.701 1.00 88.94 93 ARG A CA 1
ATOM 783 C C . ARG A 1 93 ? -15.283 -1.875 -1.721 1.00 88.94 93 ARG A C 1
ATOM 785 O O . ARG A 1 93 ? -14.372 -2.192 -2.460 1.00 88.94 93 ARG A O 1
ATOM 792 N N . ASN A 1 94 ? -15.224 -0.830 -0.909 1.00 90.06 94 ASN A N 1
ATOM 793 C CA . ASN A 1 94 ? -14.022 -0.024 -0.798 1.00 90.06 94 ASN A CA 1
ATOM 794 C C . ASN A 1 94 ? -13.043 -0.656 0.195 1.00 90.06 94 ASN A C 1
ATOM 796 O O . ASN A 1 94 ? -13.429 -1.047 1.302 1.00 90.06 94 ASN A O 1
ATOM 800 N N . GLU A 1 95 ? -11.767 -0.650 -0.164 1.00 93.38 95 GLU A N 1
ATOM 801 C CA . GLU A 1 95 ? -10.663 -1.004 0.717 1.00 93.38 95 GLU A CA 1
ATOM 802 C C . GLU A 1 95 ? -10.058 0.230 1.379 1.00 93.38 95 GLU A C 1
ATOM 804 O O . GLU A 1 95 ? -10.204 1.354 0.902 1.00 93.38 95 GLU A O 1
ATOM 809 N N . ILE A 1 96 ? -9.343 0.012 2.484 1.00 92.44 96 ILE A N 1
ATOM 810 C CA . ILE A 1 96 ? -8.475 1.025 3.088 1.00 92.44 96 ILE A CA 1
ATOM 811 C C . ILE A 1 96 ? -7.102 0.889 2.444 1.00 92.44 96 ILE A C 1
ATOM 813 O O . ILE A 1 96 ? -6.477 -0.167 2.551 1.00 92.44 96 ILE A O 1
ATOM 817 N N . ILE A 1 97 ? -6.622 1.958 1.820 1.00 92.06 97 ILE A N 1
ATOM 818 C CA . ILE A 1 97 ? -5.278 2.019 1.258 1.00 92.06 97 ILE A CA 1
ATOM 819 C C . ILE A 1 97 ? -4.439 2.942 2.130 1.00 92.06 97 ILE A C 1
ATOM 821 O O . ILE A 1 97 ? -4.864 4.051 2.452 1.00 92.06 97 ILE A O 1
ATOM 825 N N . ILE A 1 98 ? -3.264 2.467 2.531 1.00 88.44 98 ILE A N 1
ATOM 826 C CA . ILE A 1 98 ? -2.314 3.229 3.336 1.00 88.44 98 ILE A CA 1
ATOM 827 C C . ILE A 1 98 ? -1.019 3.339 2.546 1.00 88.44 98 ILE A C 1
ATOM 829 O O . ILE A 1 98 ? -0.299 2.353 2.390 1.00 88.44 98 ILE A O 1
ATOM 833 N N . GLU A 1 99 ? -0.729 4.540 2.063 1.00 84.00 99 GLU A N 1
ATOM 834 C CA . GLU A 1 99 ? 0.581 4.893 1.523 1.00 84.00 99 GLU A CA 1
ATOM 835 C C . GLU A 1 99 ? 1.504 5.200 2.698 1.00 84.00 99 GLU A C 1
ATOM 837 O O . GLU A 1 99 ? 1.166 6.021 3.544 1.00 84.00 99 GLU A O 1
ATOM 842 N N . ASN A 1 100 ? 2.655 4.542 2.774 1.00 77.44 100 ASN A N 1
ATOM 843 C CA . ASN A 1 100 ? 3.623 4.745 3.840 1.00 77.44 100 ASN A CA 1
ATOM 844 C C . ASN A 1 100 ? 4.945 5.259 3.278 1.00 77.44 100 ASN A C 1
ATOM 846 O O . ASN A 1 100 ? 5.739 4.478 2.753 1.00 77.44 100 ASN A O 1
ATOM 850 N N . LEU A 1 101 ? 5.181 6.557 3.439 1.00 66.25 101 LEU A N 1
ATOM 851 C CA . LEU A 1 101 ? 6.433 7.210 3.081 1.00 66.25 101 LEU A CA 1
ATOM 852 C C . LEU A 1 101 ? 7.485 6.956 4.170 1.00 66.25 101 LEU A C 1
ATOM 854 O O . LEU A 1 101 ? 7.350 7.416 5.306 1.00 66.25 101 LEU A O 1
ATOM 858 N N . ASN A 1 102 ? 8.543 6.230 3.811 1.00 64.25 102 ASN A N 1
ATOM 859 C CA . ASN A 1 102 ? 9.740 6.115 4.629 1.00 64.25 102 ASN A CA 1
ATOM 860 C C . ASN A 1 102 ? 10.802 7.065 4.069 1.00 64.25 102 ASN A C 1
ATOM 862 O O . ASN A 1 102 ? 11.200 6.901 2.928 1.00 64.25 102 ASN A O 1
ATOM 866 N N . GLU A 1 103 ? 11.240 8.056 4.844 1.00 51.62 103 GLU A N 1
ATOM 867 C CA . GLU A 1 103 ? 12.317 8.976 4.431 1.00 51.62 103 GLU A CA 1
ATOM 868 C C . GLU A 1 103 ? 13.715 8.374 4.605 1.00 51.62 103 GLU A C 1
ATOM 870 O O . GLU A 1 103 ? 14.674 8.880 4.034 1.00 51.62 103 GLU A O 1
ATOM 875 N N . LEU A 1 104 ? 13.847 7.295 5.385 1.00 52.81 104 LEU A N 1
ATOM 876 C CA . LEU A 1 104 ? 15.125 6.608 5.591 1.00 52.81 104 LEU A CA 1
ATOM 877 C C . LEU A 1 104 ? 15.417 5.561 4.510 1.00 52.81 104 LEU A C 1
ATOM 879 O O . LEU A 1 104 ? 16.499 4.981 4.510 1.00 52.81 104 LEU A O 1
ATOM 883 N N . SER A 1 105 ? 14.463 5.287 3.619 1.00 57.00 105 SER A N 1
ATOM 884 C CA . SER A 1 105 ? 14.674 4.418 2.465 1.00 57.00 105 SER A CA 1
ATOM 885 C C . SER A 1 105 ? 14.148 5.083 1.208 1.00 57.00 105 SER A C 1
ATOM 887 O O . SER A 1 105 ? 13.057 5.639 1.229 1.00 57.00 105 SER A O 1
ATOM 889 N N . ASP A 1 106 ? 14.820 4.874 0.080 1.00 57.91 106 ASP A N 1
ATOM 890 C CA . ASP A 1 106 ? 14.357 5.255 -1.267 1.00 57.91 106 ASP A CA 1
ATOM 891 C C . ASP A 1 106 ? 13.081 4.507 -1.733 1.00 57.91 106 ASP A C 1
ATOM 893 O O . ASP A 1 106 ? 12.733 4.450 -2.917 1.00 57.91 106 ASP A O 1
ATOM 897 N N . PHE A 1 107 ? 12.382 3.889 -0.780 1.00 67.81 107 PHE A N 1
ATOM 898 C CA . PHE A 1 107 ? 11.267 2.982 -0.942 1.00 67.81 107 PHE A CA 1
ATOM 899 C C . PHE A 1 107 ? 10.160 3.349 0.036 1.00 67.81 107 PHE A C 1
ATOM 901 O O . PHE A 1 107 ? 10.288 3.159 1.246 1.00 67.81 107 PHE A O 1
ATOM 908 N N . ASN A 1 108 ? 9.028 3.809 -0.483 1.00 78.00 108 ASN A N 1
ATOM 909 C CA . ASN A 1 108 ? 7.799 3.810 0.297 1.00 78.00 108 ASN A CA 1
ATOM 910 C C . ASN A 1 108 ? 7.132 2.421 0.199 1.00 78.00 108 ASN A C 1
ATOM 912 O O . ASN A 1 108 ? 7.511 1.582 -0.626 1.00 78.00 108 ASN A O 1
ATOM 916 N N . ASN A 1 109 ? 6.174 2.131 1.075 1.00 84.19 109 ASN A N 1
ATOM 917 C CA . ASN A 1 109 ? 5.340 0.931 0.973 1.00 84.19 109 ASN A CA 1
ATOM 918 C C . ASN A 1 109 ? 3.873 1.336 0.802 1.00 84.19 109 ASN A C 1
ATOM 920 O O . ASN A 1 109 ? 3.491 2.470 1.090 1.00 84.19 109 ASN A O 1
ATOM 924 N N . LEU A 1 110 ? 3.046 0.408 0.339 1.00 89.56 110 LEU A N 1
ATOM 925 C CA . LEU A 1 110 ? 1.607 0.578 0.251 1.00 89.56 110 LEU A CA 1
ATOM 926 C C . LEU A 1 110 ? 0.924 -0.674 0.784 1.00 89.56 110 LEU A C 1
ATOM 928 O O . LEU A 1 110 ? 1.200 -1.789 0.339 1.00 89.56 110 LEU A O 1
ATOM 932 N N . PHE A 1 111 ? 0.007 -0.467 1.721 1.00 91.19 111 PHE A N 1
ATOM 933 C CA . PHE A 1 111 ? -0.817 -1.526 2.281 1.00 91.19 111 PHE A CA 1
ATOM 934 C C . PHE A 1 111 ? -2.255 -1.394 1.798 1.00 91.19 111 PHE A C 1
ATOM 936 O O . PHE A 1 111 ? -2.789 -0.286 1.727 1.00 91.19 111 PHE A O 1
ATOM 943 N N . ILE A 1 112 ? -2.899 -2.528 1.535 1.00 94.31 112 ILE A N 1
ATOM 944 C CA . ILE A 1 112 ? -4.341 -2.595 1.284 1.00 94.31 112 ILE A CA 1
ATOM 945 C C . ILE A 1 112 ? -4.966 -3.459 2.367 1.00 94.31 112 ILE A C 1
ATOM 947 O O . ILE A 1 112 ? -4.542 -4.598 2.597 1.00 94.31 112 ILE A O 1
ATOM 951 N N . PHE A 1 113 ? -5.993 -2.924 3.017 1.00 93.69 113 PHE A N 1
ATOM 952 C CA . PHE A 1 113 ? -6.791 -3.638 3.997 1.00 93.69 113 PHE A CA 1
ATOM 953 C C . PHE A 1 113 ? -8.227 -3.785 3.509 1.00 93.69 113 PHE A C 1
ATOM 955 O O . PHE A 1 113 ? -8.900 -2.800 3.198 1.00 93.69 113 PHE A O 1
ATOM 962 N N . LYS A 1 114 ? -8.715 -5.026 3.509 1.00 92.69 114 LYS A N 1
ATOM 963 C CA . LYS A 1 114 ? -10.119 -5.336 3.256 1.00 92.69 114 LYS A CA 1
ATOM 964 C C . LYS A 1 114 ? -10.917 -5.216 4.547 1.00 92.69 114 LYS A C 1
ATOM 966 O O . LYS A 1 114 ? -10.511 -5.759 5.577 1.00 92.69 114 LYS A O 1
ATOM 971 N N . ILE A 1 115 ? -12.060 -4.538 4.471 1.00 86.88 115 ILE A N 1
ATOM 972 C CA . ILE A 1 115 ? -13.035 -4.468 5.560 1.00 86.88 115 ILE A CA 1
ATOM 973 C C . ILE A 1 115 ? -14.090 -5.551 5.330 1.00 86.88 115 ILE A C 1
ATOM 975 O O . ILE A 1 115 ? -14.817 -5.531 4.338 1.00 86.88 115 ILE A O 1
ATOM 979 N N . ASN A 1 116 ? -14.188 -6.482 6.271 1.00 81.88 116 ASN A N 1
ATOM 980 C CA . ASN A 1 116 ? -15.255 -7.469 6.353 1.00 81.88 116 ASN A CA 1
ATOM 981 C C . ASN A 1 116 ? -16.151 -7.147 7.560 1.00 81.88 116 ASN A C 1
ATOM 983 O O . ASN A 1 116 ? -15.762 -6.401 8.455 1.00 81.88 116 ASN A O 1
ATOM 987 N N . GLU A 1 117 ? -17.339 -7.751 7.631 1.00 73.25 117 GLU A N 1
ATOM 988 C CA . GLU A 1 117 ? -18.276 -7.545 8.753 1.00 73.25 117 GLU A CA 1
ATOM 989 C C . GLU A 1 117 ? -17.652 -7.844 10.127 1.00 73.25 117 GLU A C 1
ATOM 991 O O . GLU A 1 117 ? -18.040 -7.256 11.134 1.00 73.25 117 GLU A O 1
ATOM 996 N N . ASN A 1 118 ? -16.680 -8.762 10.166 1.00 78.75 118 ASN A N 1
ATOM 997 C CA . ASN A 1 118 ? -16.094 -9.283 11.398 1.00 78.75 118 ASN A CA 1
ATOM 998 C C . ASN A 1 118 ? -14.588 -9.052 11.543 1.00 78.75 118 ASN A C 1
ATOM 1000 O O . ASN A 1 118 ? -14.041 -9.404 12.590 1.00 78.75 118 ASN A O 1
ATOM 1004 N N . GLU A 1 119 ? -13.919 -8.460 10.556 1.00 85.12 119 GLU A N 1
ATOM 1005 C CA . GLU A 1 119 ? -12.477 -8.221 10.623 1.00 85.12 119 GLU A CA 1
ATOM 1006 C C . GLU A 1 119 ? -12.015 -7.149 9.638 1.00 85.12 119 GLU A C 1
ATOM 1008 O O . GLU A 1 119 ? -12.663 -6.883 8.625 1.00 85.12 119 GLU A O 1
ATOM 1013 N N . ILE A 1 120 ? -10.837 -6.594 9.913 1.00 90.00 120 ILE A N 1
ATOM 1014 C CA . ILE A 1 120 ? -10.041 -5.862 8.932 1.00 90.00 120 ILE A CA 1
ATOM 1015 C C . ILE A 1 120 ? -8.779 -6.668 8.681 1.00 90.00 120 ILE A C 1
ATOM 1017 O O . ILE A 1 120 ? -8.038 -6.972 9.615 1.00 90.00 120 ILE A O 1
ATOM 1021 N N . LYS A 1 121 ? -8.541 -7.014 7.418 1.00 91.81 121 LYS A N 1
ATOM 1022 C CA . LYS A 1 121 ? -7.454 -7.907 7.019 1.00 91.81 121 LYS A CA 1
ATOM 1023 C C . LYS A 1 121 ? -6.520 -7.209 6.039 1.00 91.81 121 LYS A C 1
ATOM 1025 O O . LYS A 1 121 ? -6.990 -6.704 5.023 1.00 91.81 121 LYS A O 1
ATOM 1030 N N . LYS A 1 122 ? -5.206 -7.231 6.302 1.00 93.12 122 LYS A N 1
ATOM 1031 C CA . LYS A 1 122 ? -4.187 -6.848 5.308 1.00 93.12 122 LYS A CA 1
ATOM 1032 C C . LYS A 1 122 ? -4.234 -7.867 4.169 1.00 93.12 122 LYS A C 1
ATOM 1034 O O . LYS A 1 122 ? -3.998 -9.052 4.396 1.00 93.12 122 LYS A O 1
ATOM 1039 N N . VAL A 1 123 ? -4.597 -7.415 2.976 1.00 95.44 123 VAL A N 1
ATOM 1040 C CA . VAL A 1 123 ? -4.696 -8.249 1.766 1.00 95.44 123 VAL A CA 1
ATOM 1041 C C . VAL A 1 123 ? -3.552 -7.990 0.794 1.00 95.44 123 VAL A C 1
ATOM 1043 O O . VAL A 1 123 ? -3.289 -8.830 -0.057 1.00 95.44 123 VAL A O 1
ATOM 1046 N N . PHE A 1 124 ? -2.850 -6.865 0.945 1.00 94.69 124 PHE A N 1
ATOM 1047 C CA . PHE A 1 124 ? -1.699 -6.534 0.119 1.00 94.69 124 PHE A CA 1
ATOM 1048 C C . PHE A 1 124 ? -0.670 -5.704 0.887 1.00 94.69 124 PHE A C 1
ATOM 1050 O O . PHE A 1 124 ? -1.024 -4.828 1.680 1.00 94.69 124 PHE A O 1
ATOM 1057 N N . ASP A 1 125 ? 0.594 -5.986 0.609 1.00 91.94 125 ASP A N 1
ATOM 1058 C CA . ASP A 1 125 ? 1.798 -5.322 1.085 1.00 91.94 125 ASP A CA 1
ATOM 1059 C C . ASP A 1 125 ? 2.748 -5.198 -0.109 1.00 91.94 125 ASP A C 1
ATOM 1061 O O . ASP A 1 125 ? 3.327 -6.187 -0.566 1.00 91.94 125 ASP A O 1
ATOM 1065 N N . ALA A 1 126 ? 2.851 -3.999 -0.678 1.00 89.56 126 ALA A N 1
ATOM 1066 C CA . ALA A 1 126 ? 3.479 -3.814 -1.980 1.00 89.56 126 ALA A CA 1
ATOM 1067 C C . ALA A 1 126 ? 4.943 -4.275 -2.006 1.00 89.56 126 ALA A C 1
ATOM 1069 O O . ALA A 1 126 ? 5.350 -4.949 -2.954 1.00 89.56 126 ALA A O 1
ATOM 1070 N N . GLN A 1 127 ? 5.716 -3.985 -0.956 1.00 84.00 127 GLN A N 1
ATOM 1071 C CA . GLN A 1 127 ? 7.117 -4.402 -0.868 1.00 84.00 127 GLN A CA 1
ATOM 1072 C C . GLN A 1 127 ? 7.277 -5.920 -0.722 1.00 84.00 127 GLN A C 1
ATOM 1074 O O . GLN A 1 127 ? 8.185 -6.496 -1.319 1.00 84.00 127 GLN A O 1
ATOM 1079 N N . GLN A 1 128 ? 6.400 -6.584 0.037 1.00 87.19 128 GLN A N 1
ATOM 1080 C CA . GLN A 1 128 ? 6.485 -8.038 0.220 1.00 87.19 128 GLN A CA 1
ATOM 1081 C C . GLN A 1 128 ? 5.918 -8.815 -0.975 1.00 87.19 128 GLN A C 1
ATOM 1083 O O . GLN A 1 128 ? 6.413 -9.892 -1.317 1.00 87.19 128 GLN A O 1
ATOM 1088 N N . ASN A 1 129 ? 4.862 -8.302 -1.608 1.00 91.50 129 ASN A N 1
ATOM 1089 C CA . ASN A 1 129 ? 4.143 -9.020 -2.654 1.00 91.50 129 ASN A CA 1
ATOM 1090 C C . ASN A 1 129 ? 4.733 -8.800 -4.051 1.00 91.50 129 ASN A C 1
ATOM 1092 O O . ASN A 1 129 ? 4.766 -9.749 -4.841 1.00 91.50 129 ASN A O 1
ATOM 1096 N N . ILE A 1 130 ? 5.210 -7.593 -4.380 1.00 90.56 130 ILE A N 1
ATOM 1097 C CA . ILE A 1 130 ? 5.665 -7.287 -5.741 1.00 90.56 130 ILE A CA 1
ATOM 1098 C C . ILE A 1 130 ? 7.065 -7.841 -5.988 1.00 90.56 130 ILE A C 1
ATOM 1100 O O . ILE A 1 130 ? 8.081 -7.333 -5.519 1.00 90.56 130 ILE A O 1
ATOM 1104 N N . LYS A 1 131 ? 7.134 -8.856 -6.849 1.00 91.06 131 LYS A N 1
ATOM 1105 C CA . LYS A 1 131 ? 8.398 -9.430 -7.326 1.00 91.06 131 LYS A CA 1
ATOM 1106 C C . LYS A 1 131 ? 9.028 -8.560 -8.419 1.00 91.06 131 LYS A C 1
ATOM 1108 O O . LYS A 1 131 ? 8.919 -8.878 -9.602 1.00 91.06 131 LYS A O 1
ATOM 1113 N N . LEU A 1 132 ? 9.713 -7.481 -8.025 1.00 86.69 132 LEU A N 1
ATOM 1114 C CA . LEU A 1 132 ? 10.322 -6.488 -8.930 1.00 86.69 132 LEU A CA 1
ATOM 1115 C C . LEU A 1 132 ? 11.116 -7.102 -10.095 1.00 86.69 132 LEU A C 1
ATOM 1117 O O . LEU A 1 132 ? 10.950 -6.682 -11.238 1.00 86.69 132 LEU A O 1
ATOM 1121 N N . LYS A 1 133 ? 11.934 -8.126 -9.819 1.00 88.88 133 LYS A N 1
ATOM 1122 C CA . LYS A 1 133 ? 12.803 -8.790 -10.810 1.00 88.88 133 LYS A CA 1
ATOM 1123 C C . LYS A 1 133 ? 12.047 -9.376 -12.009 1.00 88.88 133 LYS A C 1
ATOM 1125 O O . LYS A 1 133 ? 12.647 -9.595 -13.056 1.00 88.88 133 LYS A O 1
ATOM 1130 N N . ASN A 1 134 ? 10.743 -9.623 -11.894 1.00 92.31 134 ASN A N 1
ATOM 1131 C CA . ASN A 1 134 ? 9.938 -10.091 -13.025 1.00 92.31 134 ASN A CA 1
ATOM 1132 C C . ASN A 1 134 ? 9.671 -8.969 -14.046 1.00 92.31 134 ASN A C 1
ATOM 1134 O O . ASN A 1 134 ? 9.540 -9.228 -15.243 1.00 92.31 134 ASN A O 1
ATOM 1138 N N . TYR A 1 135 ? 9.633 -7.724 -13.575 1.00 92.25 135 TYR A N 1
ATOM 1139 C CA . TYR A 1 135 ? 9.178 -6.560 -14.333 1.00 92.25 135 TYR A CA 1
ATOM 1140 C C . TYR A 1 135 ? 10.306 -5.594 -14.674 1.00 92.25 135 TYR A C 1
ATOM 1142 O O . TYR A 1 135 ? 10.211 -4.876 -15.665 1.00 92.25 135 TYR A O 1
ATOM 1150 N N . PHE A 1 136 ? 11.378 -5.584 -13.884 1.00 90.62 136 PHE A N 1
ATOM 1151 C CA . PHE A 1 136 ? 12.514 -4.697 -14.070 1.00 90.62 136 PHE A CA 1
ATOM 1152 C C . PHE A 1 136 ? 13.824 -5.416 -13.774 1.00 90.62 136 PHE A C 1
ATOM 1154 O O . PHE A 1 136 ? 14.026 -5.955 -12.688 1.00 90.62 136 PHE A O 1
ATOM 1161 N N . ASN A 1 137 ? 14.722 -5.402 -14.753 1.00 90.31 137 ASN A N 1
ATOM 1162 C CA . ASN A 1 137 ? 16.102 -5.840 -14.600 1.00 90.31 137 ASN A CA 1
ATOM 1163 C C . ASN A 1 137 ? 17.008 -4.820 -15.270 1.00 90.31 137 ASN A C 1
ATOM 1165 O O . ASN A 1 137 ? 16.664 -4.289 -16.324 1.00 90.31 137 ASN A O 1
ATOM 1169 N N . TYR A 1 138 ? 18.186 -4.599 -14.708 1.00 85.75 138 TYR A N 1
ATOM 1170 C CA . TYR A 1 138 ? 19.186 -3.737 -15.314 1.00 85.75 138 TYR A CA 1
ATOM 1171 C C . TYR A 1 138 ? 20.575 -4.346 -15.158 1.00 85.75 138 TYR A C 1
ATOM 1173 O O . TYR A 1 138 ? 20.839 -5.107 -14.227 1.00 85.75 138 TYR A O 1
ATOM 1181 N N . ASN A 1 139 ? 21.451 -4.024 -16.099 1.00 83.75 139 ASN A N 1
ATOM 1182 C CA . ASN A 1 139 ? 22.866 -4.330 -16.045 1.00 83.75 139 ASN A CA 1
ATOM 1183 C C . ASN A 1 139 ? 23.629 -3.016 -16.176 1.00 83.75 139 ASN A C 1
ATOM 1185 O O . ASN A 1 139 ? 23.552 -2.362 -17.219 1.00 83.75 139 ASN A O 1
ATOM 1189 N N . ASN A 1 140 ? 24.313 -2.628 -15.105 1.00 76.38 140 ASN A N 1
ATOM 1190 C CA . ASN A 1 140 ? 25.061 -1.384 -15.026 1.00 76.38 140 ASN A CA 1
ATOM 1191 C C . ASN A 1 140 ? 26.558 -1.672 -15.201 1.00 76.38 140 ASN A C 1
ATOM 1193 O O . ASN A 1 140 ? 27.170 -2.342 -14.372 1.00 76.38 140 ASN A O 1
ATOM 1197 N N . MET A 1 141 ? 27.135 -1.179 -16.291 1.00 72.12 141 MET A N 1
ATOM 1198 C CA . MET A 1 141 ? 28.563 -1.214 -16.597 1.00 72.12 141 MET A CA 1
ATOM 1199 C C . MET A 1 141 ? 29.098 0.218 -16.647 1.00 72.12 141 MET A C 1
ATOM 1201 O O . MET A 1 141 ? 28.351 1.147 -16.936 1.00 72.12 141 MET A O 1
ATOM 1205 N N . LEU A 1 142 ? 30.411 0.391 -16.469 1.00 71.12 142 LEU A N 1
ATOM 1206 C CA . LEU A 1 142 ? 31.073 1.709 -16.467 1.00 71.12 142 LEU A CA 1
ATOM 1207 C C . LEU A 1 142 ? 30.671 2.616 -17.640 1.00 71.12 142 LEU A C 1
ATOM 1209 O O . LEU A 1 142 ? 30.512 3.817 -17.468 1.00 71.12 142 LEU A O 1
ATOM 1213 N N . THR A 1 143 ? 30.497 2.042 -18.829 1.00 73.19 143 THR A N 1
ATOM 1214 C CA . THR A 1 143 ? 30.187 2.788 -20.055 1.00 73.19 143 THR A CA 1
ATOM 1215 C C . THR A 1 143 ? 28.802 2.484 -20.611 1.00 73.19 143 THR A C 1
ATOM 1217 O O . THR A 1 143 ? 28.445 3.020 -21.656 1.00 73.19 143 THR A O 1
ATOM 1220 N N . LYS A 1 144 ? 28.012 1.606 -19.975 1.00 78.56 144 LYS A N 1
ATOM 1221 C CA . LYS A 1 144 ? 26.744 1.121 -20.543 1.00 78.56 144 LYS A CA 1
ATOM 1222 C C . LYS A 1 144 ? 25.719 0.776 -19.477 1.00 78.56 144 LYS A C 1
ATOM 1224 O O . LYS A 1 144 ? 26.036 0.091 -18.513 1.00 78.56 144 LYS A O 1
ATOM 1229 N N . LEU A 1 145 ? 24.464 1.122 -19.733 1.00 81.31 145 LEU A N 1
ATOM 1230 C CA . LEU A 1 145 ? 23.318 0.667 -18.950 1.00 81.31 145 LEU A CA 1
ATOM 1231 C C . LEU A 1 145 ? 22.322 -0.046 -19.877 1.00 81.31 145 LEU A C 1
ATOM 1233 O O . LEU A 1 145 ? 21.794 0.566 -20.804 1.00 81.31 145 LEU A O 1
ATOM 1237 N N . ASP A 1 146 ? 22.062 -1.332 -19.630 1.00 85.38 146 ASP A N 1
ATOM 1238 C CA . ASP A 1 146 ? 21.020 -2.121 -20.313 1.00 85.38 146 ASP A CA 1
ATOM 1239 C C . ASP A 1 146 ? 19.860 -2.343 -19.338 1.00 85.38 146 ASP A C 1
ATOM 1241 O O . ASP A 1 146 ? 20.059 -2.893 -18.257 1.00 85.38 146 ASP A O 1
ATOM 1245 N N . VAL A 1 147 ? 18.660 -1.897 -19.702 1.00 88.12 147 VAL A N 1
ATOM 1246 C CA . VAL A 1 147 ? 17.451 -1.979 -18.879 1.00 88.12 147 VAL A CA 1
ATOM 1247 C C . VAL A 1 147 ? 16.391 -2.786 -19.608 1.00 88.12 147 VAL A C 1
ATOM 1249 O O . VAL A 1 147 ? 15.988 -2.454 -20.723 1.00 88.12 147 VAL A O 1
ATOM 1252 N N . LYS A 1 148 ? 15.864 -3.806 -18.934 1.00 92.25 148 LYS A N 1
ATOM 1253 C CA . LYS A 1 148 ? 14.753 -4.637 -19.395 1.00 92.25 148 LYS A CA 1
ATOM 1254 C C . LYS A 1 148 ? 13.529 -4.386 -18.533 1.00 92.25 148 LYS A C 1
ATOM 1256 O O . LYS A 1 148 ? 13.565 -4.580 -17.320 1.00 92.25 148 LYS A O 1
ATOM 1261 N N . ILE A 1 149 ? 12.443 -4.003 -19.190 1.00 92.31 149 ILE A N 1
ATOM 1262 C CA . ILE A 1 149 ? 11.144 -3.726 -18.585 1.00 92.31 149 ILE A CA 1
ATOM 1263 C C . ILE A 1 149 ? 10.107 -4.645 -19.223 1.00 92.31 149 ILE A C 1
ATOM 1265 O O . ILE A 1 149 ? 9.985 -4.676 -20.450 1.00 92.31 149 ILE A O 1
ATOM 1269 N N . ASN A 1 150 ? 9.344 -5.352 -18.396 1.00 95.06 150 ASN A N 1
ATOM 1270 C CA . ASN A 1 150 ? 8.230 -6.192 -18.826 1.00 95.06 150 ASN A CA 1
ATOM 1271 C C . ASN A 1 150 ? 6.973 -5.868 -18.018 1.00 95.06 150 ASN A C 1
ATOM 1273 O O . ASN A 1 150 ? 7.069 -5.337 -16.913 1.00 95.06 150 ASN A O 1
ATOM 1277 N N . ASP A 1 151 ? 5.810 -6.224 -18.551 1.00 95.44 151 ASP A N 1
ATOM 1278 C CA . ASP A 1 151 ? 4.533 -6.170 -17.840 1.00 95.44 151 ASP A CA 1
ATOM 1279 C C . ASP A 1 151 ? 3.692 -7.434 -18.115 1.00 95.44 151 ASP A C 1
ATOM 1281 O O . ASP A 1 151 ? 4.067 -8.277 -18.936 1.00 95.44 151 ASP A O 1
ATOM 1285 N N . ASP A 1 152 ? 2.550 -7.575 -17.440 1.00 97.19 152 ASP A N 1
ATOM 1286 C CA . ASP A 1 152 ? 1.647 -8.727 -17.618 1.00 97.19 152 ASP A CA 1
ATOM 1287 C C . ASP A 1 152 ? 0.717 -8.596 -18.840 1.00 97.19 152 ASP A C 1
ATOM 1289 O O . ASP A 1 152 ? -0.170 -9.425 -19.058 1.00 97.19 152 ASP A O 1
ATOM 1293 N N . PHE A 1 153 ? 0.893 -7.540 -19.638 1.00 95.75 153 PHE A N 1
ATOM 1294 C CA . PHE A 1 153 ? 0.051 -7.152 -20.773 1.00 95.75 153 PHE A CA 1
ATOM 1295 C C . PHE A 1 153 ? 0.842 -7.127 -22.088 1.00 95.75 153 PHE A C 1
ATOM 1297 O O . PHE A 1 153 ? 0.448 -6.468 -23.054 1.00 95.75 153 PHE A O 1
ATOM 1304 N N . ASN A 1 154 ? 1.906 -7.934 -22.149 1.00 93.62 154 ASN A N 1
ATOM 1305 C CA . ASN A 1 154 ? 2.772 -8.171 -23.304 1.00 93.62 154 ASN A CA 1
ATOM 1306 C C . ASN A 1 154 ? 3.735 -7.028 -23.663 1.00 93.62 154 ASN A C 1
ATOM 1308 O O . ASN A 1 154 ? 4.357 -7.083 -24.728 1.00 93.62 154 ASN A O 1
ATOM 1312 N N . LEU A 1 155 ? 3.931 -6.030 -22.796 1.00 91.12 155 LEU A N 1
ATOM 1313 C CA . LEU A 1 155 ? 5.050 -5.110 -22.954 1.00 91.12 155 LEU A CA 1
ATOM 1314 C C . LEU A 1 155 ? 6.361 -5.861 -22.713 1.00 91.12 155 LEU A C 1
ATOM 1316 O O . LEU A 1 155 ? 6.563 -6.491 -21.676 1.00 91.12 155 LEU A O 1
ATOM 1320 N N . LYS A 1 156 ? 7.287 -5.716 -23.661 1.00 94.00 156 LYS A N 1
ATOM 1321 C CA . LYS A 1 156 ? 8.700 -6.061 -23.500 1.00 94.00 156 LYS A CA 1
ATOM 1322 C C . LYS A 1 156 ? 9.528 -4.923 -24.072 1.00 94.00 156 LYS A C 1
ATOM 1324 O O . LYS A 1 156 ? 9.488 -4.667 -25.274 1.00 94.00 156 LYS A O 1
ATOM 1329 N N . LYS A 1 157 ? 10.259 -4.222 -23.214 1.00 90.75 157 LYS A N 1
ATOM 1330 C CA . LYS A 1 157 ? 11.084 -3.068 -23.574 1.00 90.75 157 LYS A CA 1
ATOM 1331 C C . LYS A 1 157 ? 12.523 -3.342 -23.154 1.00 90.75 157 LYS A C 1
ATOM 1333 O O . LYS A 1 157 ? 12.775 -3.719 -22.014 1.00 90.75 157 LYS A O 1
ATOM 1338 N N . ASN A 1 158 ? 13.456 -3.144 -24.078 1.00 92.44 158 ASN A N 1
ATOM 1339 C CA . ASN A 1 158 ? 14.887 -3.128 -23.798 1.00 92.44 158 ASN A CA 1
ATOM 1340 C C . ASN A 1 158 ? 15.418 -1.736 -24.159 1.00 92.44 158 ASN A C 1
ATOM 1342 O O . ASN A 1 158 ? 15.178 -1.260 -25.269 1.00 92.44 158 ASN A O 1
ATOM 1346 N N . ILE A 1 159 ? 16.085 -1.084 -23.212 1.00 85.50 159 ILE A N 1
ATOM 1347 C CA . ILE A 1 159 ? 16.678 0.240 -23.370 1.00 85.50 159 ILE A CA 1
ATOM 1348 C C . ILE A 1 159 ? 18.174 0.123 -23.121 1.00 85.50 159 ILE A C 1
ATOM 1350 O O . ILE A 1 159 ? 18.587 -0.416 -22.099 1.00 85.50 159 ILE A O 1
ATOM 1354 N N . LYS A 1 160 ? 18.976 0.665 -24.036 1.00 85.75 160 LYS A N 1
ATOM 1355 C CA . LYS A 1 160 ? 20.431 0.715 -23.906 1.00 85.75 160 LYS A CA 1
ATOM 1356 C C . LYS A 1 160 ? 20.886 2.163 -23.889 1.00 85.75 160 LYS A C 1
ATOM 1358 O O . LYS A 1 160 ? 20.566 2.908 -24.813 1.00 85.75 160 LYS A O 1
ATOM 1363 N N . TYR A 1 161 ? 21.635 2.531 -22.861 1.00 80.06 161 TYR A N 1
ATOM 1364 C CA . TYR A 1 161 ? 22.296 3.824 -22.746 1.00 80.06 161 TYR A CA 1
ATOM 1365 C C . TYR A 1 161 ? 23.802 3.613 -22.854 1.00 80.06 161 TYR A C 1
ATOM 1367 O O . TYR A 1 161 ? 24.355 2.766 -22.154 1.00 80.06 161 TYR A O 1
ATOM 1375 N N . GLU A 1 162 ? 24.457 4.380 -23.720 1.00 79.81 162 GLU A N 1
ATOM 1376 C CA . GLU A 1 162 ? 25.912 4.533 -23.692 1.00 79.81 162 GLU A CA 1
ATOM 1377 C C . GLU A 1 162 ? 26.220 5.689 -22.732 1.00 79.81 162 GLU A C 1
ATOM 1379 O O . GLU A 1 162 ? 25.666 6.783 -22.867 1.00 79.81 162 GLU A O 1
ATOM 1384 N N . LEU A 1 163 ? 27.043 5.422 -21.723 1.00 71.38 163 LEU A N 1
ATOM 1385 C CA . LEU A 1 163 ? 27.441 6.386 -20.705 1.00 71.38 163 LEU A CA 1
ATOM 1386 C C . LEU A 1 163 ? 28.743 7.081 -21.137 1.00 71.38 163 LEU A C 1
ATOM 1388 O O . LEU A 1 163 ? 29.569 6.465 -21.817 1.00 71.38 163 LEU A O 1
ATOM 1392 N N . PRO A 1 164 ? 28.955 8.356 -20.769 1.00 65.69 164 PRO A N 1
ATOM 1393 C CA . PRO A 1 164 ? 30.177 9.076 -21.117 1.00 65.69 164 PRO A CA 1
ATOM 1394 C C . PRO A 1 164 ? 31.432 8.357 -20.593 1.00 65.69 164 PRO A C 1
ATOM 1396 O O . PRO A 1 164 ? 31.442 7.869 -19.469 1.00 65.69 164 PRO A O 1
ATOM 1399 N N . ASN A 1 165 ? 32.522 8.364 -21.369 1.00 59.75 165 ASN A N 1
ATOM 1400 C CA . ASN A 1 165 ? 33.823 7.748 -21.037 1.00 59.75 165 ASN A CA 1
ATOM 1401 C C . ASN A 1 165 ? 34.603 8.448 -19.893 1.00 59.75 165 ASN A C 1
ATOM 1403 O O . ASN A 1 165 ? 35.828 8.345 -19.816 1.00 59.75 165 ASN A O 1
ATOM 1407 N N . ILE A 1 166 ? 33.937 9.207 -19.024 1.00 56.25 166 ILE A N 1
ATOM 1408 C CA . ILE A 1 166 ? 34.603 10.050 -18.027 1.00 56.25 166 ILE A CA 1
ATOM 1409 C C . ILE A 1 166 ? 34.824 9.234 -16.747 1.00 56.25 166 ILE A C 1
ATOM 1411 O O . ILE A 1 166 ? 33.873 8.795 -16.109 1.00 56.25 166 ILE A O 1
ATOM 1415 N N . ILE A 1 167 ? 36.091 9.084 -16.347 1.00 50.56 167 ILE A N 1
ATOM 1416 C CA . ILE A 1 167 ? 36.580 8.388 -15.132 1.00 50.56 167 ILE A CA 1
ATOM 1417 C C . ILE A 1 167 ? 36.171 9.126 -13.824 1.00 50.56 167 ILE A C 1
ATOM 1419 O O . ILE A 1 167 ? 36.632 8.808 -12.736 1.00 50.56 167 ILE A O 1
ATOM 1423 N N . GLU A 1 168 ? 35.245 10.082 -13.899 1.00 46.09 168 GLU A N 1
ATOM 1424 C CA . GLU A 1 168 ? 34.611 10.749 -12.752 1.00 46.09 168 GLU A CA 1
ATOM 1425 C C . GLU A 1 168 ? 33.180 10.256 -12.517 1.00 46.09 168 GLU A C 1
ATOM 1427 O O . GLU A 1 168 ? 32.358 10.945 -11.912 1.00 46.09 168 GLU A O 1
ATOM 1432 N N . THR A 1 169 ? 32.845 9.040 -12.956 1.00 46.94 169 THR A N 1
ATOM 1433 C CA . THR A 1 169 ? 31.699 8.357 -12.364 1.00 46.94 169 THR A CA 1
ATOM 1434 C C . THR A 1 169 ? 32.056 8.101 -10.906 1.00 46.94 169 THR A C 1
ATOM 1436 O O . THR A 1 169 ? 32.701 7.101 -10.582 1.00 46.94 169 THR A O 1
ATOM 1439 N N . LYS A 1 170 ? 31.630 9.005 -10.009 1.00 45.66 170 LYS A N 1
ATOM 1440 C CA . LYS A 1 170 ? 31.255 8.601 -8.654 1.00 45.66 170 LYS A CA 1
ATOM 1441 C C . LYS A 1 170 ? 30.515 7.289 -8.850 1.00 45.66 170 LYS A C 1
ATOM 1443 O O . LYS A 1 170 ? 29.529 7.253 -9.589 1.00 45.66 170 LYS A O 1
ATOM 1448 N N . ILE A 1 171 ? 31.076 6.219 -8.291 1.00 46.44 171 ILE A N 1
ATOM 1449 C CA . ILE A 1 171 ? 30.387 4.944 -8.154 1.00 46.44 171 ILE A CA 1
ATOM 1450 C C . ILE A 1 171 ? 28.957 5.321 -7.770 1.00 46.44 171 ILE A C 1
ATOM 1452 O O . ILE A 1 171 ? 28.777 6.145 -6.868 1.00 46.44 171 ILE A O 1
ATOM 1456 N N . ILE A 1 172 ? 27.968 4.852 -8.534 1.00 50.47 172 ILE A N 1
ATOM 1457 C CA . ILE A 1 172 ? 26.555 5.003 -8.177 1.00 50.47 172 ILE A CA 1
ATOM 1458 C C . ILE A 1 172 ? 26.369 4.122 -6.934 1.00 50.47 172 ILE A C 1
ATOM 1460 O O . ILE A 1 172 ? 25.874 3.005 -7.014 1.00 50.47 172 ILE A O 1
ATOM 1464 N N . ASP A 1 173 ? 26.900 4.590 -5.811 1.00 48.09 173 ASP A N 1
ATOM 1465 C CA . ASP A 1 173 ? 26.799 4.016 -4.482 1.00 48.09 173 ASP A CA 1
ATOM 1466 C C . ASP A 1 173 ? 25.627 4.726 -3.815 1.00 48.09 173 ASP A C 1
ATOM 1468 O O . ASP A 1 173 ? 25.796 5.698 -3.083 1.00 48.09 173 ASP A O 1
ATOM 1472 N N . SER A 1 174 ? 24.431 4.275 -4.193 1.00 48.88 174 SER A N 1
ATOM 1473 C CA . SER A 1 174 ? 23.272 4.069 -3.317 1.00 48.88 174 SER A CA 1
ATOM 1474 C C . SER A 1 174 ? 22.088 3.601 -4.176 1.00 48.88 174 SER A C 1
ATOM 1476 O O . SER A 1 174 ? 21.635 4.315 -5.067 1.00 48.88 174 SER A O 1
ATOM 1478 N N . ASP A 1 175 ? 21.623 2.373 -3.948 1.00 54.69 175 ASP A N 1
ATOM 1479 C CA . ASP A 1 175 ? 20.210 1.971 -4.059 1.00 54.69 175 ASP A CA 1
ATOM 1480 C C . ASP A 1 175 ? 19.429 2.296 -5.351 1.00 54.69 175 ASP A C 1
ATOM 1482 O O . ASP A 1 175 ? 18.224 2.538 -5.359 1.00 54.69 175 ASP A O 1
ATOM 1486 N N . PHE A 1 176 ? 20.083 2.197 -6.504 1.00 61.47 176 PHE A N 1
ATOM 1487 C CA . PHE A 1 176 ? 19.397 2.189 -7.795 1.00 61.47 176 PHE A CA 1
ATOM 1488 C C . PHE A 1 176 ? 18.608 0.872 -8.000 1.00 61.47 176 PHE A C 1
ATOM 1490 O O . PHE A 1 176 ? 19.206 -0.197 -7.855 1.00 61.47 176 PHE A O 1
ATOM 1497 N N . PRO A 1 177 ? 17.332 0.873 -8.446 1.00 72.50 177 PRO A N 1
ATOM 1498 C CA . PRO A 1 177 ? 16.434 2.010 -8.669 1.00 72.50 177 PRO A CA 1
ATOM 1499 C C . PRO A 1 177 ? 15.570 2.352 -7.440 1.00 72.50 177 PRO A C 1
ATOM 1501 O O . PRO A 1 177 ? 15.104 1.450 -6.753 1.00 72.50 177 PRO A O 1
ATOM 1504 N N . GLU A 1 178 ? 15.209 3.627 -7.272 1.00 76.69 178 GLU A N 1
ATOM 1505 C CA . GLU A 1 178 ? 14.196 4.044 -6.288 1.00 76.69 178 GLU A CA 1
ATOM 1506 C C . GLU A 1 178 ? 12.779 3.589 -6.703 1.00 76.69 178 GLU A C 1
ATOM 1508 O O . GLU A 1 178 ? 12.386 3.702 -7.879 1.00 76.69 178 GLU A O 1
ATOM 1513 N N . ILE A 1 179 ? 11.986 3.117 -5.733 1.00 80.81 179 ILE A N 1
ATOM 1514 C CA . ILE A 1 179 ? 10.617 2.615 -5.944 1.00 80.81 179 ILE A CA 1
ATOM 1515 C C . ILE A 1 179 ? 9.617 3.453 -5.163 1.00 80.81 179 ILE A C 1
ATOM 1517 O O . ILE A 1 179 ? 9.725 3.619 -3.953 1.00 80.81 179 ILE A O 1
ATOM 1521 N N . ILE A 1 180 ? 8.590 3.919 -5.872 1.00 83.00 180 ILE A N 1
ATOM 1522 C CA . ILE A 1 180 ? 7.529 4.741 -5.303 1.00 83.00 180 ILE A CA 1
ATOM 1523 C C . ILE A 1 180 ? 6.164 4.132 -5.626 1.00 83.00 180 ILE A C 1
ATOM 1525 O O . ILE A 1 180 ? 5.819 3.931 -6.787 1.00 83.00 180 ILE A O 1
ATOM 1529 N N . PHE A 1 181 ? 5.350 3.894 -4.612 1.00 86.75 181 PHE A N 1
ATOM 1530 C CA . PHE A 1 181 ? 3.928 3.612 -4.707 1.00 86.75 181 PHE A CA 1
ATOM 1531 C C . PHE A 1 181 ? 3.130 4.900 -4.534 1.00 86.75 181 PHE A C 1
ATOM 1533 O O . PHE A 1 181 ? 3.515 5.773 -3.762 1.00 86.75 181 PHE A O 1
ATOM 1540 N N . GLY A 1 182 ? 2.036 5.041 -5.267 1.00 84.75 182 GLY A N 1
ATOM 1541 C CA . GLY A 1 182 ? 1.230 6.251 -5.232 1.00 84.75 182 GLY A CA 1
ATOM 1542 C C . GLY A 1 182 ? -0.209 6.004 -5.643 1.00 84.75 182 GLY A C 1
ATOM 1543 O O . GLY A 1 182 ? -0.471 5.097 -6.432 1.00 84.75 182 GLY A O 1
ATOM 1544 N N . ILE A 1 183 ? -1.136 6.837 -5.184 1.00 86.06 183 ILE A N 1
ATOM 1545 C CA . ILE A 1 183 ? -2.529 6.802 -5.646 1.00 86.06 183 ILE A CA 1
ATOM 1546 C C . ILE A 1 183 ? -2.793 7.975 -6.596 1.00 86.06 183 ILE A C 1
ATOM 1548 O O . ILE A 1 183 ? -2.626 9.143 -6.255 1.00 86.06 183 ILE A O 1
ATOM 1552 N N . ILE A 1 184 ? -3.228 7.676 -7.826 1.00 85.19 184 ILE A N 1
ATOM 1553 C CA . ILE A 1 184 ? -3.584 8.684 -8.835 1.00 85.19 184 ILE A CA 1
ATOM 1554 C C . ILE A 1 184 ? -4.960 8.360 -9.405 1.00 85.19 184 ILE A C 1
ATOM 1556 O O . ILE A 1 184 ? -5.119 7.377 -10.121 1.00 85.19 184 ILE A O 1
ATOM 1560 N N . LYS A 1 185 ? -5.954 9.223 -9.152 1.00 84.25 185 LYS A N 1
ATOM 1561 C CA . LYS A 1 185 ? -7.330 9.067 -9.672 1.00 84.25 185 LYS A CA 1
ATOM 1562 C C . LYS A 1 185 ? -7.908 7.662 -9.405 1.00 84.25 185 LYS A C 1
ATOM 1564 O O . LYS A 1 185 ? -8.389 7.016 -10.333 1.00 84.25 185 LYS A O 1
ATOM 1569 N N . ASN A 1 186 ? -7.831 7.198 -8.156 1.00 86.00 186 ASN A N 1
ATOM 1570 C CA . ASN A 1 186 ? -8.265 5.860 -7.718 1.00 86.00 186 ASN A CA 1
ATOM 1571 C C . ASN A 1 186 ? -7.535 4.698 -8.416 1.00 86.00 186 ASN A C 1
ATOM 1573 O O . ASN A 1 186 ? -8.075 3.605 -8.549 1.00 86.00 186 ASN A O 1
ATOM 1577 N N . LYS A 1 187 ? -6.310 4.930 -8.894 1.00 89.62 187 LYS A N 1
ATOM 1578 C CA . LYS A 1 187 ? -5.418 3.882 -9.391 1.00 89.62 187 LYS A CA 1
ATOM 1579 C C . LYS A 1 187 ? -4.192 3.821 -8.514 1.00 89.62 187 LYS A C 1
ATOM 1581 O O . LYS A 1 187 ? -3.637 4.864 -8.171 1.00 89.62 187 LYS A O 1
ATOM 1586 N N . ILE A 1 188 ? -3.748 2.609 -8.222 1.00 92.62 188 ILE A N 1
ATOM 1587 C CA . ILE A 1 188 ? -2.493 2.390 -7.520 1.00 92.62 188 ILE A CA 1
ATOM 1588 C C . ILE A 1 188 ? -1.383 2.320 -8.563 1.00 92.62 188 ILE A C 1
ATOM 1590 O O . ILE A 1 188 ? -1.419 1.510 -9.490 1.00 92.62 188 ILE A O 1
ATOM 1594 N N . ILE A 1 189 ? -0.412 3.209 -8.424 1.00 90.75 189 ILE A N 1
ATOM 1595 C CA . ILE A 1 189 ? 0.730 3.352 -9.309 1.00 90.75 189 ILE A CA 1
ATOM 1596 C C . ILE A 1 189 ? 1.965 2.853 -8.579 1.00 90.75 189 ILE A C 1
ATOM 1598 O O . ILE A 1 189 ? 2.254 3.281 -7.470 1.00 90.75 189 ILE A O 1
ATOM 1602 N N . PHE A 1 190 ? 2.705 1.972 -9.232 1.00 90.56 190 PHE A N 1
ATOM 1603 C CA . PHE A 1 190 ? 4.034 1.541 -8.839 1.00 90.56 190 PHE A CA 1
ATOM 1604 C C . PHE A 1 190 ? 5.038 2.140 -9.825 1.00 90.56 190 PHE A C 1
ATOM 1606 O O . PHE A 1 190 ? 5.015 1.855 -11.019 1.00 90.56 190 PHE A O 1
ATOM 1613 N N . ARG A 1 191 ? 5.908 3.013 -9.341 1.00 86.50 191 ARG A N 1
ATOM 1614 C CA . ARG A 1 191 ? 6.887 3.756 -10.123 1.00 86.50 191 ARG A CA 1
ATOM 1615 C C . ARG A 1 191 ? 8.284 3.258 -9.816 1.00 86.50 191 ARG A C 1
ATOM 1617 O O . ARG A 1 191 ? 8.697 3.216 -8.666 1.00 86.50 191 ARG A O 1
ATOM 1624 N N . ILE A 1 192 ? 9.021 2.982 -10.881 1.00 84.88 192 ILE A N 1
ATOM 1625 C CA . ILE A 1 192 ? 10.470 2.839 -10.873 1.00 84.88 192 ILE A CA 1
ATOM 1626 C C . ILE A 1 192 ? 11.018 4.162 -11.396 1.00 84.88 192 ILE A C 1
ATOM 1628 O O . ILE A 1 192 ? 10.884 4.476 -12.589 1.00 84.88 192 ILE A O 1
ATOM 1632 N N . LYS A 1 193 ? 11.545 4.986 -10.491 1.00 79.00 193 LYS A N 1
ATOM 1633 C CA . LYS A 1 193 ? 11.963 6.357 -10.802 1.00 79.00 193 LYS A CA 1
ATOM 1634 C C . LYS A 1 193 ? 13.010 6.346 -11.920 1.00 79.00 193 LYS A C 1
ATOM 1636 O O . LYS A 1 193 ? 13.902 5.510 -11.942 1.00 79.00 193 LYS A O 1
ATOM 1641 N N . GLY A 1 194 ? 12.845 7.230 -12.905 1.00 76.81 194 GLY A N 1
ATOM 1642 C CA . GLY A 1 194 ? 13.707 7.289 -14.093 1.00 76.81 194 GLY A CA 1
ATOM 1643 C C . GLY A 1 194 ? 13.414 6.257 -15.193 1.00 76.81 194 GLY A C 1
ATOM 1644 O O . GLY A 1 194 ? 13.884 6.447 -16.312 1.00 76.81 194 GLY A O 1
ATOM 1645 N N . PHE A 1 195 ? 12.599 5.220 -14.943 1.00 82.62 195 PHE A N 1
ATOM 1646 C CA . PHE A 1 195 ? 12.429 4.108 -15.892 1.00 82.62 195 PHE A CA 1
ATOM 1647 C C . PHE A 1 195 ? 11.000 3.884 -16.375 1.00 82.62 195 PHE A C 1
ATOM 1649 O O . PHE A 1 195 ? 10.724 4.008 -17.573 1.00 82.62 195 PHE A O 1
ATOM 1656 N N . GLN A 1 196 ? 10.104 3.480 -15.474 1.00 88.31 196 GLN A N 1
ATOM 1657 C CA . GLN A 1 196 ? 8.778 2.998 -15.848 1.00 88.31 196 GLN A CA 1
ATOM 1658 C C . GLN A 1 196 ? 7.786 3.143 -14.699 1.00 88.31 196 GLN A C 1
ATOM 1660 O O . GLN A 1 196 ? 8.086 2.815 -13.555 1.00 88.31 196 GLN A O 1
ATOM 1665 N N . ASN A 1 197 ? 6.567 3.554 -15.040 1.00 89.69 197 ASN A N 1
ATOM 1666 C CA . ASN A 1 197 ? 5.421 3.511 -14.140 1.00 89.69 197 ASN A CA 1
ATOM 1667 C C . ASN A 1 197 ? 4.513 2.341 -14.519 1.00 89.69 197 ASN A C 1
ATOM 1669 O O . ASN A 1 197 ? 4.227 2.128 -15.700 1.00 89.69 197 ASN A O 1
ATOM 1673 N N . PHE A 1 198 ? 3.986 1.649 -13.528 1.00 92.81 198 PHE A N 1
ATOM 1674 C CA . PHE A 1 198 ? 3.009 0.585 -13.661 1.00 92.81 198 PHE A CA 1
ATOM 1675 C C . PHE A 1 198 ? 1.732 0.970 -12.925 1.00 92.81 198 PHE A C 1
ATOM 1677 O O . PHE A 1 198 ? 1.781 1.561 -11.853 1.00 92.81 198 PHE A O 1
ATOM 1684 N N . GLU A 1 199 ? 0.590 0.625 -13.495 1.00 94.75 199 GLU A N 1
ATOM 1685 C CA . GLU A 1 199 ? -0.665 0.521 -12.762 1.00 94.75 199 GLU A CA 1
ATOM 1686 C C . GLU A 1 199 ? -0.734 -0.883 -12.160 1.00 94.75 199 GLU A C 1
ATOM 1688 O O . GLU A 1 199 ? -0.514 -1.869 -12.873 1.00 94.75 199 GLU A O 1
ATOM 1693 N N . ILE A 1 200 ? -1.018 -0.968 -10.861 1.00 95.94 200 ILE A N 1
ATOM 1694 C CA . ILE A 1 200 ? -1.307 -2.234 -10.192 1.00 95.94 200 ILE A CA 1
ATOM 1695 C C . ILE A 1 200 ? -2.794 -2.522 -10.365 1.00 95.94 200 ILE A C 1
ATOM 1697 O O . ILE A 1 200 ? -3.641 -1.732 -9.950 1.00 95.94 200 ILE A O 1
ATOM 1701 N N . ILE A 1 201 ? -3.102 -3.649 -10.997 1.00 95.94 201 ILE A N 1
ATOM 1702 C CA . ILE A 1 201 ? -4.465 -4.096 -11.268 1.00 95.94 201 ILE A CA 1
ATOM 1703 C C . ILE A 1 201 ? -4.719 -5.340 -10.430 1.00 95.94 201 ILE A C 1
ATOM 1705 O O . ILE A 1 201 ? -3.992 -6.323 -10.563 1.00 95.94 201 ILE A O 1
ATOM 1709 N N . PHE A 1 202 ? -5.759 -5.297 -9.605 1.00 97.38 202 PHE A N 1
ATOM 1710 C CA . PHE A 1 202 ? -6.149 -6.405 -8.741 1.00 97.38 202 PHE A CA 1
ATOM 1711 C C . PHE A 1 202 ? -7.318 -7.184 -9.332 1.00 97.38 202 PHE A C 1
ATOM 1713 O O . PHE A 1 202 ? -8.249 -6.605 -9.900 1.00 97.38 202 PHE A O 1
ATOM 1720 N N . ASP A 1 203 ? -7.284 -8.502 -9.169 1.00 96.00 203 ASP A N 1
ATOM 1721 C CA . ASP A 1 203 ? -8.469 -9.336 -9.315 1.00 96.00 203 ASP A CA 1
ATOM 1722 C C . ASP A 1 203 ? -9.255 -9.440 -7.995 1.00 96.00 203 ASP A C 1
ATOM 1724 O O . ASP A 1 203 ? -8.889 -8.861 -6.970 1.00 96.00 203 ASP A O 1
ATOM 1728 N N . LYS A 1 204 ? -10.355 -10.203 -8.002 1.00 93.62 204 LYS A N 1
ATOM 1729 C CA . LYS A 1 204 ? -11.239 -10.376 -6.835 1.00 93.62 204 LYS A CA 1
ATOM 1730 C C . LYS A 1 204 ? -10.557 -10.968 -5.602 1.00 93.62 204 LYS A C 1
ATOM 1732 O O . LYS A 1 204 ? -11.032 -10.735 -4.490 1.00 93.62 204 LYS A O 1
ATOM 1737 N N . ASN A 1 205 ? -9.473 -11.713 -5.792 1.00 93.94 205 ASN A N 1
ATOM 1738 C CA . ASN A 1 205 ? -8.705 -12.343 -4.727 1.00 93.94 205 ASN A CA 1
ATOM 1739 C C . ASN A 1 205 ? -7.531 -11.475 -4.261 1.00 93.94 205 ASN A C 1
ATOM 1741 O O . ASN A 1 205 ? -6.812 -11.891 -3.357 1.00 93.94 205 ASN A O 1
ATOM 1745 N N . PHE A 1 206 ? -7.380 -10.269 -4.822 1.00 95.12 206 PHE A N 1
ATOM 1746 C CA . PHE A 1 206 ? -6.220 -9.394 -4.644 1.00 95.12 206 PHE A CA 1
ATOM 1747 C C . PHE A 1 206 ? -4.927 -9.971 -5.231 1.00 95.12 206 PHE A C 1
ATOM 1749 O O . PHE A 1 206 ? -3.839 -9.495 -4.901 1.00 95.12 206 PHE A O 1
ATOM 1756 N N . ASP A 1 207 ? -5.031 -10.926 -6.161 1.00 95.69 207 ASP A N 1
ATOM 1757 C CA . ASP A 1 207 ? -3.899 -11.249 -7.019 1.00 95.69 207 ASP A CA 1
ATOM 1758 C C . ASP A 1 207 ? -3.667 -10.066 -7.964 1.00 95.69 207 ASP A C 1
ATOM 1760 O O . ASP A 1 207 ? -4.607 -9.465 -8.499 1.00 95.69 207 ASP A O 1
ATOM 1764 N N . TYR A 1 208 ? -2.402 -9.692 -8.141 1.00 96.19 208 TYR A N 1
ATOM 1765 C CA . TYR A 1 208 ? -2.035 -8.472 -8.846 1.00 96.19 208 TYR A CA 1
ATOM 1766 C C . TYR A 1 208 ? -1.449 -8.766 -10.227 1.00 96.19 208 TYR A C 1
ATOM 1768 O O . TYR A 1 208 ? -0.766 -9.767 -10.450 1.00 96.19 208 TYR A O 1
ATOM 1776 N N . LYS A 1 209 ? -1.669 -7.825 -11.140 1.00 96.69 209 LYS A N 1
ATOM 1777 C CA . LYS A 1 209 ? -0.934 -7.684 -12.395 1.00 96.69 209 LYS A CA 1
ATOM 1778 C C . LYS A 1 209 ? -0.405 -6.268 -12.520 1.00 96.69 209 LYS A C 1
ATOM 1780 O O . LYS A 1 209 ? -1.065 -5.316 -12.102 1.00 96.69 209 LYS A O 1
ATOM 1785 N N . LEU A 1 210 ? 0.762 -6.116 -13.125 1.00 96.12 210 LEU A N 1
ATOM 1786 C CA . LEU A 1 210 ? 1.338 -4.821 -13.447 1.00 96.12 210 LEU A CA 1
ATOM 1787 C C . LEU A 1 210 ? 1.127 -4.516 -14.921 1.00 96.12 210 LEU A C 1
ATOM 1789 O O . LEU A 1 210 ? 1.520 -5.287 -15.796 1.00 96.12 210 LEU A O 1
ATOM 1793 N N . LYS A 1 211 ? 0.523 -3.360 -15.189 1.00 94.81 211 LYS A N 1
ATOM 1794 C CA . LYS A 1 211 ? 0.363 -2.818 -16.535 1.00 94.81 211 LYS A CA 1
ATOM 1795 C C . LYS A 1 211 ? 1.240 -1.598 -16.695 1.00 94.81 211 LYS A C 1
ATOM 1797 O O . LYS A 1 211 ? 1.061 -0.615 -15.978 1.00 94.81 211 LYS A O 1
ATOM 1802 N N . ALA A 1 212 ? 2.159 -1.621 -17.646 1.00 91.88 212 ALA A N 1
ATOM 1803 C CA . ALA A 1 212 ? 2.982 -0.458 -17.916 1.00 91.88 212 ALA A CA 1
ATOM 1804 C C . ALA A 1 212 ? 2.115 0.712 -18.401 1.00 91.88 212 ALA A C 1
ATOM 1806 O O . ALA A 1 212 ? 1.243 0.574 -19.262 1.00 91.88 212 ALA A O 1
ATOM 1807 N N . THR A 1 213 ? 2.370 1.893 -17.848 1.00 86.19 213 THR A N 1
ATOM 1808 C CA . THR A 1 213 ? 1.676 3.128 -18.215 1.00 86.19 213 THR A CA 1
ATOM 1809 C C . THR A 1 213 ? 2.633 4.060 -18.946 1.00 86.19 213 THR A C 1
ATOM 1811 O O . THR A 1 213 ? 3.797 4.213 -18.580 1.00 86.19 213 THR A O 1
ATOM 1814 N N . SER A 1 214 ? 2.153 4.680 -20.022 1.00 66.31 214 SER A N 1
ATOM 1815 C CA . SER A 1 214 ? 2.962 5.561 -20.873 1.00 66.31 214 SER A CA 1
ATOM 1816 C C . SER A 1 214 ? 2.930 7.031 -20.440 1.00 66.31 214 SER A C 1
ATOM 1818 O O . SER A 1 214 ? 3.682 7.838 -20.980 1.00 66.31 214 SER A O 1
ATOM 1820 N N . LYS A 1 215 ? 2.069 7.403 -19.479 1.00 53.22 215 LYS A N 1
ATOM 1821 C CA . LYS A 1 215 ? 1.842 8.794 -19.063 1.00 53.22 215 LYS A CA 1
ATOM 1822 C C . LYS A 1 215 ? 1.424 8.902 -17.599 1.00 53.22 215 LYS A C 1
ATOM 1824 O O . LYS A 1 215 ? 0.248 8.765 -17.303 1.00 53.22 215 LYS A O 1
ATOM 1829 N N . PHE A 1 216 ? 2.370 9.267 -16.740 1.00 48.25 216 PHE A N 1
ATOM 1830 C CA . PHE A 1 216 ? 2.158 10.222 -15.647 1.00 48.25 216 PHE A CA 1
ATOM 1831 C C . PHE A 1 216 ? 3.486 10.949 -15.431 1.00 48.25 216 PHE A C 1
ATOM 1833 O O . PHE A 1 216 ? 4.299 10.578 -14.590 1.00 48.25 216 PHE A O 1
ATOM 1840 N N . SER A 1 217 ? 3.737 11.960 -16.261 1.00 35.53 217 SER A N 1
ATOM 1841 C CA . SER A 1 217 ? 4.760 12.971 -16.013 1.00 35.53 217 SER A CA 1
ATOM 1842 C C . SER A 1 217 ? 4.274 13.854 -14.865 1.00 35.53 217 SER A C 1
ATOM 1844 O O . SER A 1 217 ? 3.738 14.937 -15.084 1.00 35.53 217 SER A O 1
ATOM 1846 N N . VAL A 1 218 ? 4.386 13.353 -13.638 1.00 34.44 218 VAL A N 1
ATOM 1847 C CA . VAL A 1 218 ? 4.445 14.223 -12.468 1.00 34.44 218 VAL A CA 1
ATOM 1848 C C . VAL A 1 218 ? 5.923 14.298 -12.114 1.00 34.44 218 VAL A C 1
ATOM 1850 O O . VAL A 1 218 ? 6.514 13.341 -11.599 1.00 34.44 218 VAL A O 1
ATOM 1853 N N . ASN A 1 219 ? 6.529 15.412 -12.524 1.00 32.53 219 ASN A N 1
ATOM 1854 C CA . ASN A 1 219 ? 7.860 15.829 -12.112 1.00 32.53 219 ASN A CA 1
ATOM 1855 C C . ASN A 1 219 ? 7.846 16.001 -10.592 1.00 32.53 219 ASN A C 1
ATOM 1857 O O . ASN A 1 219 ? 7.507 17.058 -10.081 1.00 32.53 219 ASN A O 1
ATOM 1861 N N . TYR A 1 220 ? 8.184 14.934 -9.884 1.00 30.91 220 TYR A N 1
ATOM 1862 C CA . TYR A 1 220 ? 8.781 15.006 -8.564 1.00 30.91 220 TYR A CA 1
ATOM 1863 C C . TYR A 1 220 ? 10.059 14.179 -8.672 1.00 30.91 220 TYR A C 1
ATOM 1865 O O . TYR A 1 220 ? 10.003 12.955 -8.801 1.00 30.91 220 TYR A O 1
ATOM 1873 N N . GLY A 1 221 ? 11.190 14.880 -8.774 1.00 29.92 221 GLY A N 1
ATOM 1874 C CA . GLY A 1 221 ? 12.530 14.304 -8.686 1.00 29.92 221 GLY A CA 1
ATOM 1875 C C . GLY A 1 221 ? 13.070 13.615 -9.941 1.00 29.92 221 GLY A C 1
ATOM 1876 O O . GLY A 1 221 ? 13.555 12.499 -9.862 1.00 29.92 221 GLY A O 1
ATOM 1877 N N . ILE A 1 222 ? 13.023 14.264 -11.099 1.00 30.00 222 ILE A N 1
ATOM 1878 C CA . ILE A 1 222 ? 14.268 14.412 -11.869 1.00 30.00 222 ILE A CA 1
ATOM 1879 C C . ILE A 1 222 ? 14.460 15.923 -11.945 1.00 30.00 222 ILE A C 1
ATOM 1881 O O . ILE A 1 222 ? 14.195 16.545 -12.966 1.00 30.00 222 ILE A O 1
ATOM 1885 N N . GLU A 1 223 ? 14.763 16.526 -10.799 1.00 33.66 223 GLU A N 1
ATOM 1886 C CA . GLU A 1 223 ? 15.615 17.706 -10.834 1.00 33.66 223 GLU A CA 1
ATOM 1887 C C . GLU A 1 223 ? 17.035 17.148 -10.895 1.00 33.66 223 GLU A C 1
ATOM 1889 O O . GLU A 1 223 ? 17.477 16.430 -10.002 1.00 33.66 223 GLU A O 1
ATOM 1894 N N . ASP A 1 224 ? 17.660 17.378 -12.044 1.00 34.75 224 ASP A N 1
ATOM 1895 C CA . ASP A 1 224 ? 19.098 17.532 -12.212 1.00 34.75 224 ASP A CA 1
ATOM 1896 C C . ASP A 1 224 ? 19.996 16.423 -11.664 1.00 34.75 224 ASP A C 1
ATOM 1898 O O . ASP A 1 224 ? 20.763 16.569 -10.716 1.00 34.75 224 ASP A O 1
ATOM 1902 N N . GLY A 1 225 ? 19.995 15.325 -12.412 1.00 33.12 225 GLY A N 1
ATOM 1903 C CA . GLY A 1 225 ? 21.087 14.368 -12.427 1.00 33.12 225 GLY A CA 1
ATOM 1904 C C . GLY A 1 225 ? 21.200 13.714 -13.796 1.00 33.12 225 GLY A C 1
ATOM 1905 O O . GLY A 1 225 ? 20.774 12.578 -13.950 1.00 33.12 225 GLY A O 1
ATOM 1906 N N . ILE A 1 226 ? 21.808 14.431 -14.757 1.00 30.36 226 ILE A N 1
ATOM 1907 C CA . ILE A 1 226 ? 22.304 13.930 -16.060 1.00 30.36 226 ILE A CA 1
ATOM 1908 C C . ILE A 1 226 ? 21.151 13.684 -17.064 1.00 30.36 226 ILE A C 1
ATOM 1910 O O . ILE A 1 226 ? 20.489 12.658 -17.038 1.00 30.36 226 ILE A O 1
ATOM 1914 N N . ILE A 1 227 ? 20.777 14.572 -17.990 1.00 28.66 227 ILE A N 1
ATOM 1915 C CA . ILE A 1 227 ? 21.558 15.392 -18.923 1.00 28.66 227 ILE A CA 1
ATOM 1916 C C . ILE A 1 227 ? 20.772 16.697 -19.136 1.00 28.66 227 ILE A C 1
ATOM 1918 O O . ILE A 1 227 ? 19.847 16.744 -19.947 1.00 28.66 227 ILE A O 1
ATOM 1922 N N . VAL A 1 228 ? 21.136 17.769 -18.431 1.00 24.38 228 VAL A N 1
ATOM 1923 C CA . VAL A 1 228 ? 20.873 19.115 -18.945 1.00 24.38 228 VAL A CA 1
ATOM 1924 C C . VAL A 1 228 ? 22.082 19.463 -19.795 1.00 24.38 228 VAL A C 1
ATOM 1926 O O . VAL A 1 228 ? 23.176 19.708 -19.294 1.00 24.38 228 VAL A O 1
ATOM 1929 N N . ASN A 1 229 ? 21.877 19.416 -21.106 1.00 28.70 229 ASN A N 1
ATOM 1930 C CA . ASN A 1 229 ? 22.694 20.141 -22.062 1.00 28.70 229 ASN A CA 1
ATOM 1931 C C . ASN A 1 229 ? 22.707 21.625 -21.660 1.00 28.70 229 ASN A C 1
ATOM 1933 O O . ASN A 1 229 ? 21.842 22.378 -22.096 1.00 28.70 229 ASN A O 1
ATOM 1937 N N . ASN A 1 230 ? 23.688 22.057 -20.872 1.00 23.70 230 ASN A N 1
ATOM 1938 C CA . ASN A 1 230 ? 24.119 23.448 -20.907 1.00 23.70 230 ASN A CA 1
ATOM 1939 C C . ASN A 1 230 ? 25.211 23.549 -21.972 1.00 23.70 230 ASN A C 1
ATOM 1941 O O . ASN A 1 230 ? 26.401 23.490 -21.682 1.00 23.70 230 ASN A O 1
ATOM 1945 N N . PHE A 1 231 ? 24.772 23.644 -23.230 1.00 33.09 231 PHE A N 1
ATOM 1946 C CA . PHE A 1 231 ? 25.573 24.264 -24.278 1.00 33.09 231 PHE A CA 1
ATOM 1947 C C . PHE A 1 231 ? 25.437 25.777 -24.118 1.00 33.09 231 PHE A C 1
ATOM 1949 O O . PHE A 1 231 ? 24.378 26.322 -24.430 1.00 33.09 231 PHE A O 1
ATOM 1956 N N . LEU A 1 232 ? 26.492 26.414 -23.614 1.00 31.09 232 LEU A N 1
ATOM 1957 C CA . LEU A 1 232 ? 27.157 27.588 -24.191 1.00 31.09 232 LEU A CA 1
ATOM 1958 C C . LEU A 1 232 ? 28.539 27.725 -23.544 1.00 31.09 232 LEU A C 1
ATO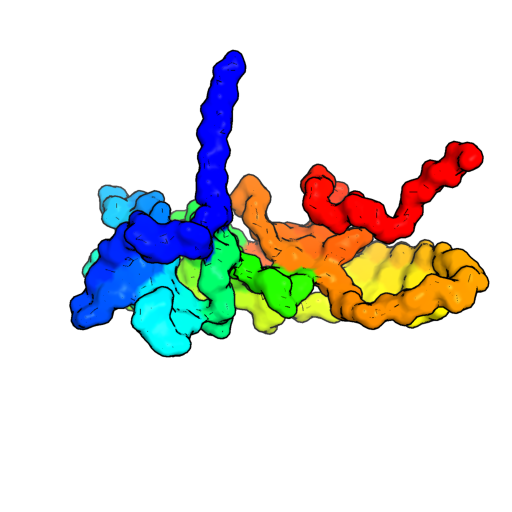M 1960 O O . LEU A 1 232 ? 28.604 27.688 -22.296 1.00 31.09 232 LEU A O 1
#

Sequence (232 aa):
MQSIKKIDNNYIENEFKNPKIKVGKKEYTILQKREVNLNNNKKYIYLLSNLSDENIKSYLYYKGDKDYLIELEIHTVGNPYNIDFFDVNNDNRNEIIIENLNELSDFNNLFIFKINENEIKKVFDAQQNIKLKNYFNYNNMLTKLDVKINDDFNLKKNIKYELPNIIETKIIDSDFPEIIFGIIKNKIIFRIKGFQNFEIIFDKNFDYKLKATSKFSVNYGIEDGIIVNNFL

Secondary structure (DSSP, 8-state):
-----------GGGTTTS-EEEETTEEEEEEEEEEEEETTEEEEEEEEE-TTSSS--EEEEEESSS-EEEEES---TTS--EEEEE-SSSSS-PEEEEEE--TTSSB-EEEEEEE-SS-EEEEEEHHHH--GGGTEEEEEETTEEEEEEE-TTS-EEEEEEEPP--TT-----S-SSPEEEEEETTEEEEEETTTEEEEEEE-TT--EEEEEES-----SS-SSSS------

Organism: NCBI:txid3239302

Radius of gyration: 20.81 Å; chains: 1; bounding box: 62×44×53 Å

Foldseek 3Di:
DDDDPDDPQDCQVPPVPFDWDDDDNDIWGFPDWDWDQDPNDTKIWTWTWPVVDPDIWIWIWIGDPDIDTGTDPDDDDDRDFDWDWQDQAPPPHIWTKTWADDPVDLEIWIWTWDDDPVDIHTLDICVVQDPVVVAWDWDDDPQKIWIWGDWPVGDTDIDMDGHDPDPPPPPPPDDPFRWHWDADPNWIWIDRPPPWIWTWHAHPSRDTTTDTDPDDPPPDDPPDDDDDPPDD

pLDDT: mean 75.68, std 20.43, range [23.7, 97.38]